Protein AF-A4A3A5-F1 (afdb_monomer_lite)

pLDDT: mean 78.89, std 19.0, range [35.81, 97.75]

Sequence (189 aa):
MDYFEDLARLSDDDLDIPEWARANDRGKMAFVYTEKAKQERLAYILKSTKRHHFKAKKTWHIFSATIAMGVGLEKSYLSRDASFAPEFRSYLSKVNAELEVAKNNRLLKVAENRGRGRIAEKKEVLVSRVRTTEQRLKEQESVNAAEVVRLAAEKFSPLVRDLLMIEDRRVDTSNKVVPLRRVIESNDE

Secondary structure (DSSP, 8-state):
--HHHHTT---TTSS---HHHHT-HHHHHHHHHHHHHHHHHHHHHHH---GGGGSSGGGTSPPHHHHHHHTT--TTTTTTTSTTHHHHHHHHHHHHHHHHHHHHHHHHHHHHHT--GGGGS-HHHHHHHHHHHHHHHHHHHHHHHHHHHHHHHTTS-HHHHHHTT------------------------

Structure (mmCIF, N/CA/C/O backbone):
data_AF-A4A3A5-F1
#
_entry.id   AF-A4A3A5-F1
#
loop_
_atom_site.group_PDB
_atom_site.id
_atom_site.type_symbol
_atom_site.label_atom_id
_atom_site.label_alt_id
_atom_site.label_comp_id
_atom_site.label_asym_id
_atom_site.label_entity_id
_atom_site.label_seq_id
_atom_site.pdbx_PDB_ins_code
_atom_site.Cartn_x
_atom_site.Cartn_y
_atom_site.Cartn_z
_atom_site.occupancy
_atom_site.B_iso_or_equiv
_atom_site.auth_seq_id
_atom_site.auth_comp_id
_atom_site.auth_asym_id
_atom_site.auth_atom_id
_atom_site.pdbx_PDB_model_num
ATOM 1 N N . MET A 1 1 ? -20.392 3.482 -9.117 1.00 45.84 1 MET A N 1
ATOM 2 C CA . MET A 1 1 ? -19.090 3.772 -8.463 1.00 45.84 1 MET A CA 1
ATOM 3 C C . MET A 1 1 ? -18.089 3.049 -9.340 1.00 45.84 1 MET A C 1
ATOM 5 O O . MET A 1 1 ? -17.597 1.994 -8.965 1.00 45.84 1 MET A O 1
ATOM 9 N N . ASP A 1 2 ? -17.874 3.584 -10.542 1.00 44.22 2 ASP A N 1
ATOM 10 C CA . ASP A 1 2 ? -17.379 2.806 -11.692 1.00 44.22 2 ASP A CA 1
ATOM 11 C C . ASP A 1 2 ? -15.921 3.142 -12.004 1.00 44.22 2 ASP A C 1
ATOM 13 O O . ASP A 1 2 ? -15.455 3.075 -13.131 1.00 44.22 2 ASP A O 1
ATOM 17 N N . TYR A 1 3 ? -15.158 3.449 -10.953 1.00 48.28 3 TYR A N 1
ATOM 18 C CA . TYR A 1 3 ? -13.732 3.753 -11.058 1.00 48.28 3 TYR A CA 1
ATOM 19 C C . TYR A 1 3 ? -12.918 2.556 -11.584 1.00 48.28 3 TYR A C 1
ATOM 21 O O . TYR A 1 3 ? -11.809 2.724 -12.070 1.00 48.28 3 TYR A O 1
ATOM 29 N N . PHE A 1 4 ? -13.459 1.335 -11.490 1.00 45.19 4 PHE A N 1
ATOM 30 C CA . PHE A 1 4 ? -12.821 0.122 -12.003 1.00 45.19 4 PHE A CA 1
ATOM 31 C C . PHE A 1 4 ? -13.086 -0.135 -13.493 1.00 45.19 4 PHE A C 1
ATOM 33 O O . PHE A 1 4 ? -12.252 -0.774 -14.130 1.00 45.19 4 PHE A O 1
ATOM 40 N N . GLU A 1 5 ? -14.191 0.367 -14.055 1.00 47.62 5 GLU A N 1
ATOM 41 C CA . GLU A 1 5 ? -14.485 0.234 -15.491 1.00 47.62 5 GLU A CA 1
ATOM 42 C C . GLU A 1 5 ? -13.726 1.273 -16.326 1.00 47.62 5 GLU A C 1
ATOM 44 O O . GLU A 1 5 ? -13.312 0.970 -17.445 1.00 47.62 5 GLU A O 1
ATOM 49 N N . ASP A 1 6 ? -13.417 2.437 -15.748 1.00 47.66 6 ASP A N 1
ATOM 50 C CA . ASP A 1 6 ? -12.547 3.441 -16.375 1.00 47.66 6 ASP A CA 1
ATOM 51 C C . ASP A 1 6 ? -11.065 3.008 -16.419 1.00 47.66 6 ASP A C 1
ATOM 53 O O . ASP A 1 6 ? -10.326 3.390 -17.324 1.00 47.66 6 ASP A O 1
ATOM 57 N N . LEU A 1 7 ? -10.618 2.139 -15.502 1.00 49.34 7 LEU A N 1
ATOM 58 C CA . LEU A 1 7 ? -9.223 1.664 -15.436 1.00 49.34 7 LEU A CA 1
ATOM 59 C C . LEU A 1 7 ? -8.853 0.659 -16.538 1.00 49.34 7 LEU A C 1
ATOM 61 O O . LEU A 1 7 ? -7.682 0.537 -16.884 1.00 49.34 7 LEU A O 1
ATOM 65 N N . ALA A 1 8 ? -9.830 -0.054 -17.104 1.00 50.12 8 ALA A N 1
ATOM 66 C CA . ALA A 1 8 ? -9.614 -0.916 -18.270 1.00 50.12 8 ALA A CA 1
ATOM 67 C C . ALA A 1 8 ? -9.654 -0.136 -19.599 1.00 50.12 8 ALA A C 1
ATOM 69 O O . ALA A 1 8 ? -9.365 -0.710 -20.648 1.00 50.12 8 ALA A O 1
ATOM 70 N N . ARG A 1 9 ? -10.033 1.150 -19.551 1.00 47.50 9 ARG A N 1
ATOM 71 C CA . ARG A 1 9 ? -10.224 2.032 -20.710 1.00 47.50 9 ARG A CA 1
ATOM 72 C C . ARG A 1 9 ? -9.169 3.123 -20.860 1.00 47.50 9 ARG A C 1
ATOM 74 O O . ARG A 1 9 ? -9.240 3.834 -21.854 1.00 47.50 9 ARG A O 1
ATOM 81 N N . LEU A 1 10 ? -8.216 3.253 -19.931 1.00 50.56 10 LEU A N 1
ATOM 82 C CA . LEU A 1 10 ? -7.030 4.085 -20.145 1.00 50.56 10 LEU A CA 1
ATOM 83 C C . LEU A 1 10 ? -6.287 3.529 -21.358 1.00 50.56 10 LEU A C 1
ATOM 85 O O . LEU A 1 10 ? -5.576 2.527 -21.272 1.00 50.56 10 LEU A O 1
ATOM 89 N N . SER A 1 11 ? -6.551 4.149 -22.500 1.00 56.44 11 SER A N 1
ATOM 90 C CA . SER A 1 11 ? -5.831 3.893 -23.728 1.00 56.44 11 SER A CA 1
ATOM 91 C C . SER A 1 11 ? -4.378 4.313 -23.509 1.00 56.44 11 SER A C 1
ATOM 93 O O . SER A 1 11 ? -4.102 5.246 -22.751 1.00 56.44 11 SER A O 1
ATOM 95 N N . ASP A 1 12 ? -3.431 3.629 -24.151 1.00 56.62 12 ASP A N 1
ATOM 96 C CA . ASP A 1 12 ? -2.005 3.977 -24.063 1.00 56.62 12 ASP A CA 1
ATOM 97 C C . ASP A 1 12 ? -1.718 5.438 -24.496 1.00 56.62 12 ASP A C 1
ATOM 99 O O . ASP A 1 12 ? -0.629 5.952 -24.230 1.00 56.62 12 ASP A O 1
ATOM 103 N N . ASP A 1 13 ? -2.693 6.104 -25.128 1.00 59.22 13 ASP A N 1
ATOM 104 C CA . ASP A 1 13 ? -2.628 7.470 -25.649 1.00 59.22 13 ASP A CA 1
ATOM 105 C C . ASP A 1 13 ? -2.925 8.568 -24.604 1.00 59.22 13 ASP A C 1
ATOM 107 O O . ASP A 1 13 ? -2.575 9.725 -24.836 1.00 59.22 13 ASP A O 1
ATOM 111 N N . ASP A 1 14 ? -3.488 8.236 -23.433 1.00 64.94 14 ASP A N 1
ATOM 112 C CA . ASP A 1 14 ? -3.837 9.222 -22.387 1.00 64.94 14 ASP A CA 1
ATOM 113 C C . ASP A 1 14 ? -2.740 9.417 -21.322 1.00 64.94 14 ASP A C 1
ATOM 115 O O . ASP A 1 14 ? -2.858 10.250 -20.417 1.00 64.94 14 ASP A O 1
ATOM 119 N N . LEU A 1 15 ? -1.665 8.629 -21.384 1.00 74.56 15 LEU A N 1
ATOM 120 C CA . LEU A 1 15 ? -0.568 8.713 -20.425 1.00 74.56 15 LEU A CA 1
ATOM 121 C C . LEU A 1 15 ? 0.407 9.825 -20.829 1.00 74.56 15 LEU A C 1
ATOM 123 O O . LEU A 1 15 ? 0.921 9.843 -21.946 1.00 74.56 15 LEU A O 1
ATOM 127 N N . ASP A 1 16 ? 0.738 10.723 -19.897 1.00 86.00 16 ASP A N 1
ATOM 128 C CA . ASP A 1 16 ? 1.804 11.708 -20.109 1.00 86.00 16 ASP A CA 1
ATOM 129 C C . ASP A 1 16 ? 3.175 11.020 -20.029 1.00 86.00 16 ASP A C 1
ATOM 131 O O . ASP A 1 16 ? 3.820 10.933 -18.980 1.00 86.00 16 ASP A O 1
ATOM 135 N N . ILE A 1 17 ? 3.581 10.430 -21.156 1.00 88.06 17 ILE A N 1
ATOM 136 C CA . ILE A 1 17 ? 4.824 9.670 -21.257 1.00 88.06 17 ILE A CA 1
ATOM 137 C C . ILE A 1 17 ? 5.997 10.656 -21.193 1.00 88.06 17 ILE A C 1
ATOM 139 O O . ILE A 1 17 ? 6.078 11.542 -22.049 1.00 88.06 17 ILE A O 1
ATOM 143 N N . PRO A 1 18 ? 6.945 10.494 -20.256 1.00 91.75 18 PRO A N 1
ATOM 144 C CA . PRO A 1 18 ? 8.085 11.390 -20.131 1.00 91.75 18 PRO A CA 1
ATOM 145 C C . PRO A 1 18 ? 9.060 11.235 -21.305 1.00 91.75 18 PRO A C 1
ATOM 147 O O . PRO A 1 18 ? 9.157 10.174 -21.923 1.00 91.75 18 PRO A O 1
ATOM 150 N N . GLU A 1 19 ? 9.832 12.284 -21.587 1.00 91.50 19 GLU A N 1
ATOM 151 C CA . GLU A 1 19 ? 10.744 12.351 -22.741 1.00 91.50 19 GLU A CA 1
ATOM 152 C C . GLU A 1 19 ? 11.730 11.170 -22.801 1.00 91.50 19 GLU A C 1
ATOM 154 O O . GLU A 1 19 ? 11.894 10.548 -23.852 1.00 91.50 19 GLU A O 1
ATOM 159 N N . TRP A 1 20 ? 12.289 10.768 -21.653 1.00 90.62 20 TRP A N 1
ATOM 160 C CA . TRP A 1 20 ? 13.199 9.618 -21.555 1.00 90.62 20 TRP A CA 1
ATOM 161 C C . TRP A 1 20 ? 12.548 8.287 -21.966 1.00 90.62 20 TRP A C 1
ATOM 163 O O . TRP A 1 20 ? 13.239 7.383 -22.433 1.00 90.62 20 TRP A O 1
ATOM 173 N N . ALA A 1 21 ? 11.229 8.153 -21.803 1.00 90.94 21 ALA A N 1
ATOM 174 C CA . ALA A 1 21 ? 10.480 6.964 -22.195 1.00 90.94 21 ALA A CA 1
ATOM 175 C C . ALA A 1 21 ? 10.024 7.037 -23.659 1.00 90.94 21 ALA A C 1
ATOM 177 O O . ALA A 1 21 ? 9.957 6.002 -24.315 1.00 90.94 21 ALA A O 1
ATOM 178 N N . ARG A 1 22 ? 9.760 8.238 -24.198 1.00 89.12 22 ARG A N 1
ATOM 179 C CA . ARG A 1 22 ? 9.413 8.424 -25.622 1.00 89.12 22 ARG A CA 1
ATOM 180 C C . ARG A 1 22 ? 10.578 8.105 -26.554 1.00 89.12 22 ARG A C 1
ATOM 182 O O . ARG A 1 22 ? 10.353 7.619 -27.654 1.00 89.12 22 ARG A O 1
ATOM 189 N N . ALA A 1 23 ? 11.809 8.351 -26.110 1.00 86.75 23 ALA A N 1
ATOM 190 C CA . ALA A 1 23 ? 13.010 8.131 -26.912 1.00 86.75 23 ALA A CA 1
ATOM 191 C C . ALA A 1 23 ? 13.336 6.645 -27.177 1.00 86.75 23 ALA A C 1
ATOM 193 O O . ALA A 1 23 ? 14.198 6.350 -28.003 1.00 86.75 23 ALA A O 1
ATOM 194 N N . ASN A 1 24 ? 12.706 5.698 -26.469 1.00 88.00 24 ASN A N 1
ATOM 195 C CA . ASN A 1 24 ? 13.023 4.275 -26.581 1.00 88.00 24 ASN A CA 1
ATOM 196 C C . ASN A 1 24 ? 11.776 3.406 -26.383 1.00 88.00 24 ASN A C 1
ATOM 198 O O . ASN A 1 24 ? 11.152 3.469 -25.326 1.00 88.00 24 ASN A O 1
ATOM 202 N N . ASP A 1 25 ? 11.477 2.510 -27.327 1.00 90.62 25 ASP A N 1
ATOM 203 C CA . ASP A 1 25 ? 10.332 1.590 -27.244 1.00 90.62 25 ASP A CA 1
ATOM 204 C C . ASP A 1 25 ? 10.326 0.760 -25.952 1.00 90.62 25 ASP A C 1
ATOM 206 O O . ASP A 1 25 ? 9.285 0.560 -25.323 1.00 90.62 25 ASP A O 1
ATOM 210 N N . ARG A 1 26 ? 11.504 0.316 -25.494 1.00 91.31 26 ARG A N 1
ATOM 211 C CA . ARG A 1 26 ? 11.645 -0.420 -24.226 1.00 91.31 26 ARG A CA 1
ATOM 212 C C . ARG A 1 26 ? 11.391 0.476 -23.018 1.00 91.31 26 ARG A C 1
ATOM 214 O O . ARG A 1 26 ? 10.841 0.005 -22.025 1.00 91.31 26 ARG A O 1
ATOM 221 N N . GLY A 1 27 ? 11.779 1.747 -23.104 1.00 90.81 27 GLY A N 1
ATOM 222 C CA . GLY A 1 27 ? 11.493 2.760 -22.088 1.00 90.81 27 GLY A CA 1
ATOM 223 C C . GLY A 1 27 ? 9.996 3.037 -21.986 1.00 90.81 27 GLY A C 1
ATOM 224 O O . GLY A 1 27 ? 9.445 2.990 -20.887 1.00 90.81 27 GLY A O 1
ATOM 225 N N . LYS A 1 28 ? 9.327 3.211 -23.133 1.00 92.19 28 LYS A N 1
ATOM 226 C CA . LYS A 1 28 ? 7.870 3.356 -23.232 1.00 92.19 28 LYS A CA 1
ATOM 227 C C . LYS A 1 28 ? 7.146 2.158 -22.618 1.00 92.19 28 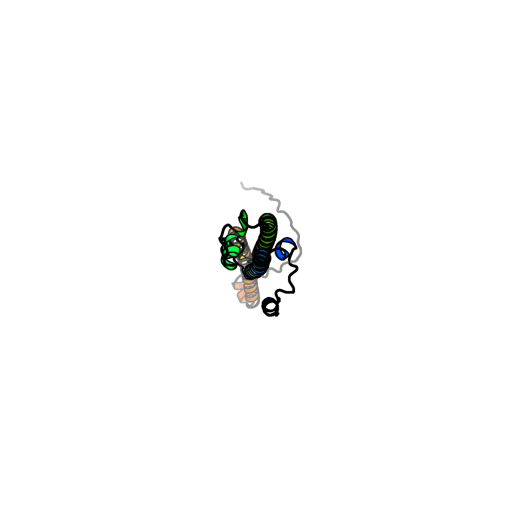LYS A C 1
ATOM 229 O O . LYS A 1 28 ? 6.314 2.342 -21.733 1.00 92.19 28 LYS A O 1
ATOM 234 N N . MET A 1 29 ? 7.511 0.935 -23.009 1.00 92.56 29 MET A N 1
ATOM 235 C CA . MET A 1 29 ? 6.912 -0.284 -22.450 1.00 92.56 29 MET A CA 1
ATOM 236 C C . MET A 1 29 ? 7.129 -0.398 -20.936 1.00 92.56 29 MET A C 1
ATOM 238 O O . MET A 1 29 ? 6.196 -0.713 -20.199 1.00 92.56 29 MET A O 1
ATOM 242 N N . ALA A 1 30 ? 8.341 -0.110 -20.449 1.00 93.69 30 ALA A N 1
ATOM 243 C CA . ALA A 1 30 ? 8.634 -0.134 -19.018 1.00 93.69 30 ALA A CA 1
ATOM 244 C C . ALA A 1 30 ? 7.821 0.916 -18.244 1.00 93.69 30 ALA A C 1
ATOM 246 O O . ALA A 1 30 ? 7.338 0.621 -17.149 1.00 93.69 30 ALA A O 1
ATOM 247 N N . PHE A 1 31 ? 7.643 2.114 -18.804 1.00 94.25 31 PHE A N 1
ATOM 248 C CA . PHE A 1 31 ? 6.826 3.175 -18.217 1.00 94.25 31 PHE A CA 1
ATOM 249 C C . PHE A 1 31 ? 5.353 2.761 -18.111 1.00 94.25 31 PHE A C 1
ATOM 251 O O . PHE A 1 31 ? 4.810 2.746 -17.007 1.00 94.25 31 PHE A O 1
ATOM 258 N N . VAL A 1 32 ? 4.746 2.320 -19.219 1.00 92.31 32 VAL A N 1
ATOM 259 C CA . VAL A 1 32 ? 3.345 1.859 -19.256 1.00 92.31 32 VAL A CA 1
ATOM 260 C C . VAL A 1 32 ? 3.121 0.716 -18.264 1.00 92.31 32 VAL A C 1
ATOM 262 O O . VAL A 1 32 ? 2.181 0.736 -17.467 1.00 92.31 32 VAL A O 1
ATOM 265 N N . TYR A 1 33 ? 4.036 -0.257 -18.229 1.00 94.31 33 TYR A N 1
ATOM 266 C CA . TYR A 1 33 ? 3.958 -1.362 -17.275 1.00 94.31 33 TYR A CA 1
ATOM 267 C C . TYR A 1 33 ? 4.077 -0.884 -15.818 1.00 94.31 33 TYR A C 1
ATOM 269 O O . TYR A 1 33 ? 3.417 -1.422 -14.926 1.00 94.31 33 TYR A O 1
ATOM 277 N N . THR A 1 34 ? 4.904 0.133 -15.557 1.00 95.12 34 THR A N 1
ATOM 278 C CA . THR A 1 34 ? 5.055 0.717 -14.216 1.00 95.12 34 THR A CA 1
ATOM 279 C C . THR A 1 34 ? 3.785 1.428 -13.770 1.00 95.12 34 THR A C 1
ATOM 281 O O . THR A 1 34 ? 3.371 1.226 -12.630 1.00 95.12 34 THR A O 1
ATOM 284 N N . GLU A 1 35 ? 3.139 2.201 -14.645 1.00 94.31 35 GLU A N 1
ATOM 285 C CA . GLU A 1 35 ? 1.867 2.872 -14.341 1.00 94.31 35 GLU A CA 1
ATOM 286 C C . GLU A 1 35 ? 0.747 1.860 -14.073 1.00 94.31 35 GLU A C 1
ATOM 288 O O . GLU A 1 35 ? 0.053 1.944 -13.056 1.00 94.31 35 GLU A O 1
ATOM 293 N N . LYS A 1 36 ? 0.645 0.806 -14.890 1.00 92.62 36 LYS A N 1
ATOM 294 C CA . LYS A 1 36 ? -0.293 -0.293 -14.628 1.00 92.62 36 LYS A CA 1
ATOM 295 C C . LYS A 1 36 ? -0.029 -0.955 -13.272 1.00 92.62 36 LYS A C 1
ATOM 297 O O . LYS A 1 36 ? -0.940 -1.125 -12.460 1.00 92.62 36 LYS A O 1
ATOM 302 N N . ALA A 1 37 ? 1.232 -1.273 -12.978 1.00 94.12 37 ALA A N 1
ATOM 303 C CA . ALA A 1 37 ? 1.614 -1.843 -11.690 1.00 94.12 37 ALA A CA 1
ATOM 304 C C . ALA A 1 37 ? 1.315 -0.882 -10.524 1.00 94.12 37 ALA A C 1
ATOM 306 O O . ALA A 1 37 ? 0.851 -1.324 -9.472 1.00 94.12 37 ALA A O 1
ATOM 307 N N . LYS A 1 38 ? 1.530 0.428 -10.694 1.00 95.25 38 LYS A N 1
ATOM 308 C CA . LYS A 1 38 ? 1.194 1.464 -9.705 1.00 95.25 38 LYS A CA 1
ATOM 309 C C . LYS A 1 38 ? -0.288 1.431 -9.365 1.00 95.25 38 LYS A C 1
ATOM 311 O O . LYS A 1 38 ? -0.629 1.356 -8.183 1.00 95.25 38 LYS A O 1
ATOM 316 N N . GLN A 1 39 ? -1.153 1.408 -10.372 1.00 92.38 39 GLN A N 1
ATOM 317 C CA . GLN A 1 39 ? -2.601 1.345 -10.182 1.00 92.38 39 GLN A CA 1
ATOM 318 C C . GLN A 1 39 ? -3.032 0.067 -9.453 1.00 92.38 39 GLN A C 1
ATOM 320 O O . GLN A 1 39 ? -3.768 0.138 -8.467 1.00 92.38 39 GLN A O 1
ATOM 325 N N . GLU A 1 40 ? -2.512 -1.099 -9.852 1.00 93.94 40 GLU A N 1
ATOM 326 C CA . GLU A 1 40 ? -2.792 -2.366 -9.164 1.00 93.94 40 GLU A CA 1
ATOM 327 C C . GLU A 1 40 ? -2.388 -2.326 -7.683 1.00 93.94 40 GLU A C 1
ATOM 329 O O . GLU A 1 40 ? -3.124 -2.789 -6.804 1.00 93.94 40 GLU A O 1
ATOM 334 N N . ARG A 1 41 ? -1.199 -1.785 -7.381 1.00 95.50 41 ARG A N 1
ATOM 335 C CA . ARG A 1 41 ? -0.695 -1.691 -6.003 1.00 95.50 41 ARG A CA 1
ATOM 336 C C . ARG A 1 41 ? -1.491 -0.677 -5.185 1.00 95.50 41 ARG A C 1
ATOM 338 O O . ARG A 1 41 ? -1.806 -0.971 -4.031 1.00 95.50 41 ARG A O 1
ATOM 345 N N . LEU A 1 42 ? -1.897 0.450 -5.771 1.00 95.00 42 LEU A N 1
ATOM 346 C CA . LEU A 1 42 ? -2.813 1.401 -5.135 1.00 95.00 42 LEU A CA 1
ATOM 347 C C . LEU A 1 42 ? -4.166 0.756 -4.823 1.00 95.00 42 LEU A C 1
ATOM 349 O O . LEU A 1 42 ? -4.632 0.846 -3.686 1.00 95.00 42 LEU A O 1
ATOM 353 N N . ALA A 1 43 ? -4.762 0.035 -5.775 1.00 93.12 43 ALA A N 1
ATOM 354 C CA . ALA A 1 43 ? -6.018 -0.680 -5.563 1.00 93.12 43 ALA A CA 1
ATOM 355 C C . ALA A 1 43 ? -5.896 -1.715 -4.431 1.00 93.12 43 ALA A C 1
ATOM 357 O O . ALA A 1 43 ? -6.757 -1.792 -3.547 1.00 93.12 43 ALA A O 1
ATOM 358 N N . TYR A 1 44 ? -4.789 -2.464 -4.394 1.00 94.69 44 TYR A N 1
ATOM 359 C CA . TYR A 1 44 ? -4.500 -3.391 -3.301 1.00 94.69 44 TYR A CA 1
ATOM 360 C C . TYR A 1 44 ? -4.374 -2.680 -1.945 1.00 94.69 44 TYR A C 1
ATOM 362 O O . TYR A 1 44 ? -4.922 -3.165 -0.947 1.00 94.69 44 TYR A O 1
ATOM 370 N N . ILE A 1 45 ? -3.683 -1.535 -1.895 1.00 94.38 45 ILE A N 1
ATOM 371 C CA . ILE A 1 45 ? -3.545 -0.721 -0.680 1.00 94.38 45 ILE A CA 1
ATOM 372 C C . ILE A 1 45 ? -4.918 -0.253 -0.197 1.00 94.38 45 ILE A C 1
ATOM 374 O O . ILE A 1 45 ? -5.251 -0.461 0.969 1.00 94.38 45 ILE A O 1
ATOM 378 N N . LEU A 1 46 ? -5.740 0.308 -1.085 1.00 92.06 46 LEU A N 1
ATOM 379 C CA . LEU A 1 46 ? -7.081 0.791 -0.752 1.00 92.06 46 LEU A CA 1
ATOM 380 C C . LEU A 1 46 ? -7.979 -0.336 -0.225 1.00 92.06 46 LEU A C 1
ATOM 382 O O . LEU A 1 46 ? -8.651 -0.170 0.797 1.00 92.06 46 LEU A O 1
ATOM 386 N N . LYS A 1 47 ? -7.946 -1.512 -0.859 1.00 91.25 47 LYS A N 1
ATOM 387 C CA . LYS A 1 47 ? -8.745 -2.677 -0.447 1.00 91.25 47 LYS A CA 1
ATOM 388 C C . LYS A 1 47 ? -8.261 -3.294 0.868 1.00 91.25 47 LYS A C 1
ATOM 390 O O . LYS A 1 47 ? -9.057 -3.817 1.647 1.00 91.25 47 LYS A O 1
ATOM 395 N N . SER A 1 48 ? -6.962 -3.236 1.145 1.00 91.81 48 SER A N 1
ATOM 396 C CA . SER A 1 48 ? -6.374 -3.878 2.318 1.00 91.81 48 SER A CA 1
ATOM 397 C C . SER A 1 48 ? -6.671 -3.123 3.616 1.00 91.81 48 SER A C 1
ATOM 399 O O . SER A 1 48 ? -6.510 -1.908 3.722 1.00 91.81 48 SER A O 1
ATOM 401 N N . THR A 1 49 ? -7.087 -3.872 4.639 1.00 86.81 49 THR A N 1
ATOM 402 C CA . THR A 1 49 ? -7.485 -3.342 5.958 1.00 86.81 49 THR A CA 1
ATOM 403 C C . THR A 1 49 ? -6.639 -3.875 7.110 1.00 86.81 49 THR A C 1
ATOM 405 O O . THR A 1 49 ? -6.807 -3.452 8.250 1.00 86.81 49 THR A O 1
ATOM 408 N N . LYS A 1 50 ? -5.735 -4.832 6.870 1.00 87.94 50 LYS A N 1
ATOM 409 C CA . LYS A 1 50 ? -4.962 -5.493 7.931 1.00 87.94 50 LYS A CA 1
ATOM 410 C C . LYS A 1 50 ? -3.478 -5.183 7.788 1.00 87.94 50 LYS A C 1
ATOM 412 O O . LYS A 1 50 ? -2.914 -5.332 6.712 1.00 87.94 50 LYS A O 1
ATOM 417 N N . ARG A 1 51 ? -2.808 -4.862 8.902 1.00 89.12 51 ARG A N 1
ATOM 418 C CA . ARG A 1 51 ? -1.362 -4.566 8.923 1.00 89.12 51 ARG A CA 1
ATOM 419 C C . ARG A 1 51 ? -0.508 -5.677 8.302 1.00 89.12 51 ARG A C 1
ATOM 421 O O . ARG A 1 51 ? 0.446 -5.385 7.593 1.00 89.12 51 ARG A O 1
ATOM 428 N N . HIS A 1 52 ? -0.856 -6.946 8.522 1.00 91.25 52 HIS A N 1
ATOM 429 C CA . HIS A 1 52 ? -0.071 -8.063 7.990 1.00 91.25 52 HIS A CA 1
ATOM 430 C C . HIS A 1 52 ? -0.159 -8.209 6.461 1.00 91.25 52 HIS A C 1
ATOM 432 O O . HIS A 1 52 ? 0.767 -8.762 5.877 1.00 91.25 52 HIS A O 1
ATOM 438 N N . HIS A 1 53 ? -1.186 -7.655 5.798 1.00 91.00 53 HIS A N 1
ATOM 439 C CA . HIS A 1 53 ? -1.260 -7.613 4.326 1.00 91.00 53 HIS A CA 1
ATOM 440 C C . HIS A 1 53 ? -0.120 -6.787 3.706 1.00 91.00 53 HIS A C 1
ATOM 442 O O . HIS A 1 53 ? 0.241 -6.990 2.545 1.00 91.00 53 HIS A O 1
ATOM 448 N N . PHE A 1 54 ? 0.461 -5.878 4.494 1.00 93.25 54 PHE A N 1
ATOM 449 C CA . PHE A 1 54 ? 1.558 -4.999 4.100 1.00 93.25 54 PHE A CA 1
ATOM 450 C C . PHE A 1 54 ? 2.926 -5.468 4.610 1.00 93.25 54 PHE A C 1
ATOM 452 O O . PHE A 1 54 ? 3.927 -4.785 4.399 1.00 93.25 54 PHE A O 1
ATOM 459 N N . LYS A 1 55 ? 2.994 -6.628 5.285 1.00 93.19 55 LYS A N 1
ATOM 460 C CA . LYS A 1 55 ? 4.247 -7.151 5.855 1.00 93.19 55 LYS A CA 1
ATOM 461 C C . LYS A 1 55 ? 5.285 -7.438 4.768 1.00 93.19 55 LYS A C 1
ATOM 463 O O . LYS A 1 55 ? 6.462 -7.152 4.950 1.00 93.19 55 LYS A O 1
ATOM 468 N N . ALA A 1 56 ? 4.854 -8.007 3.645 1.00 94.31 56 ALA A N 1
ATOM 469 C CA . ALA A 1 56 ? 5.735 -8.327 2.532 1.00 94.31 56 ALA A CA 1
ATOM 470 C C . ALA A 1 56 ? 5.776 -7.163 1.535 1.00 94.31 56 ALA A C 1
ATOM 472 O O . ALA A 1 56 ? 4.745 -6.801 0.985 1.00 94.31 56 ALA A O 1
ATOM 473 N N . LYS A 1 57 ? 6.965 -6.617 1.244 1.00 93.62 57 LYS A N 1
ATOM 474 C CA . LYS A 1 57 ? 7.111 -5.496 0.295 1.00 93.62 57 LYS A CA 1
ATOM 475 C C . LYS A 1 57 ? 6.531 -5.809 -1.087 1.00 93.62 57 LYS A C 1
ATOM 477 O O . LYS A 1 57 ? 5.889 -4.956 -1.674 1.00 93.62 57 LYS A O 1
ATOM 482 N N . LYS A 1 58 ? 6.654 -7.051 -1.570 1.00 92.75 58 LYS A N 1
ATOM 483 C CA . LYS A 1 58 ? 6.136 -7.488 -2.883 1.00 92.75 58 LYS A CA 1
ATOM 484 C C . LYS A 1 58 ? 4.648 -7.232 -3.136 1.00 92.75 58 LYS A C 1
ATOM 486 O O . LYS A 1 58 ? 4.244 -7.228 -4.292 1.00 92.75 58 LYS A O 1
ATOM 491 N N . THR A 1 59 ? 3.835 -7.057 -2.092 1.00 92.00 59 THR A N 1
ATOM 492 C CA . THR A 1 59 ? 2.392 -6.836 -2.256 1.00 92.00 59 THR A CA 1
ATOM 493 C C . THR A 1 59 ? 2.035 -5.381 -2.542 1.00 92.00 59 THR A C 1
ATOM 495 O O . THR A 1 59 ? 0.980 -5.130 -3.111 1.00 92.00 59 THR A O 1
ATOM 498 N N . TRP A 1 60 ? 2.891 -4.425 -2.177 1.00 94.06 60 TRP A N 1
ATOM 499 C CA . TRP A 1 60 ? 2.598 -2.991 -2.296 1.00 94.06 60 TRP A CA 1
ATOM 500 C C . TRP A 1 60 ? 3.728 -2.175 -2.940 1.00 94.06 60 TRP A C 1
ATOM 502 O O . TRP A 1 60 ? 3.469 -1.087 -3.430 1.00 94.06 60 TRP A O 1
ATOM 512 N N . HIS A 1 61 ? 4.955 -2.693 -2.967 1.00 96.56 61 HIS A N 1
ATOM 513 C CA . HIS A 1 61 ? 6.134 -2.076 -3.570 1.00 96.56 61 HIS A CA 1
ATOM 514 C C . HIS A 1 61 ? 6.395 -2.664 -4.959 1.00 96.56 61 HIS A C 1
ATOM 516 O O . HIS A 1 61 ? 6.230 -3.871 -5.174 1.00 96.56 61 HIS A O 1
ATOM 522 N N . ILE A 1 62 ? 6.870 -1.833 -5.884 1.00 96.88 62 ILE A N 1
ATOM 523 C CA . ILE A 1 62 ? 7.191 -2.229 -7.255 1.00 96.88 62 ILE A CA 1
ATOM 524 C C . ILE A 1 62 ? 8.704 -2.397 -7.395 1.00 96.88 62 ILE A C 1
ATOM 526 O O . ILE A 1 62 ? 9.484 -1.498 -7.085 1.00 96.88 62 ILE A O 1
ATOM 530 N N . PHE A 1 63 ? 9.134 -3.570 -7.856 1.00 96.44 63 PHE A N 1
ATOM 531 C CA . PHE A 1 63 ? 10.545 -3.880 -8.082 1.00 96.44 63 PHE A CA 1
ATOM 532 C C . PHE A 1 63 ? 10.897 -3.745 -9.562 1.00 96.44 63 PHE A C 1
ATOM 534 O O . PHE A 1 63 ? 10.159 -4.235 -10.417 1.00 96.44 63 PHE A O 1
ATOM 541 N N . SER A 1 64 ? 12.065 -3.167 -9.860 1.00 95.44 64 SER A N 1
ATOM 542 C CA . SER A 1 64 ? 12.563 -3.024 -11.236 1.00 95.44 64 SER A CA 1
ATOM 543 C C . SER A 1 64 ? 12.661 -4.369 -11.958 1.00 95.44 64 SER A C 1
ATOM 545 O O . SER A 1 64 ? 12.255 -4.476 -13.108 1.00 95.44 64 SER A O 1
ATOM 547 N N . ALA A 1 65 ? 13.095 -5.421 -11.257 1.00 95.25 65 ALA A N 1
ATOM 548 C CA . ALA A 1 65 ? 13.162 -6.775 -11.801 1.00 95.25 65 ALA A CA 1
ATOM 549 C C . ALA A 1 65 ? 11.786 -7.323 -12.221 1.00 95.25 65 ALA A C 1
ATOM 551 O O . ALA A 1 65 ? 11.693 -8.058 -13.198 1.00 95.25 65 ALA A O 1
ATOM 552 N N . THR A 1 66 ? 10.713 -6.978 -11.499 1.00 94.62 66 THR A N 1
ATOM 553 C CA . THR A 1 66 ? 9.347 -7.391 -11.858 1.00 94.62 66 THR A CA 1
ATOM 554 C C . THR A 1 66 ? 8.870 -6.678 -13.114 1.00 94.62 66 THR A C 1
ATOM 556 O O . THR A 1 66 ? 8.243 -7.312 -13.954 1.00 94.62 66 THR A O 1
ATOM 559 N N . ILE A 1 67 ? 9.200 -5.392 -13.257 1.00 95.19 67 ILE A N 1
ATOM 560 C CA . ILE A 1 67 ? 8.883 -4.623 -14.464 1.00 95.19 67 ILE A CA 1
ATOM 561 C C . ILE A 1 67 ? 9.649 -5.203 -15.652 1.00 95.19 67 ILE A C 1
ATOM 563 O O . ILE A 1 67 ? 9.031 -5.529 -16.655 1.00 95.19 67 ILE A O 1
ATOM 567 N N . ALA A 1 68 ? 10.959 -5.429 -15.503 1.00 94.56 68 ALA A N 1
ATOM 568 C CA . ALA A 1 68 ? 11.806 -5.991 -16.553 1.00 94.56 68 ALA A CA 1
ATOM 569 C C . ALA A 1 68 ? 11.279 -7.340 -17.058 1.00 94.56 68 ALA A C 1
ATOM 571 O O . ALA A 1 68 ? 11.083 -7.504 -18.256 1.00 94.56 68 ALA A O 1
ATOM 572 N N . MET A 1 69 ? 10.954 -8.267 -16.150 1.00 94.00 69 MET A N 1
ATOM 573 C CA . MET A 1 69 ? 10.354 -9.550 -16.535 1.00 94.00 69 MET A CA 1
ATOM 574 C C . MET A 1 69 ? 8.989 -9.378 -17.214 1.00 94.00 69 MET A C 1
ATOM 576 O O . MET A 1 69 ? 8.695 -10.098 -18.161 1.00 94.00 69 MET A O 1
ATOM 580 N N . GLY A 1 70 ? 8.170 -8.428 -16.753 1.00 90.94 70 GLY A N 1
ATOM 581 C CA . GLY A 1 70 ? 6.854 -8.139 -17.330 1.00 90.94 70 GLY A CA 1
ATOM 582 C C . GLY A 1 70 ? 6.906 -7.623 -18.768 1.00 90.94 70 GLY A C 1
ATOM 583 O O . GLY A 1 70 ? 5.992 -7.891 -19.539 1.00 90.94 70 GLY A O 1
ATOM 584 N N . VAL A 1 71 ? 7.997 -6.949 -19.142 1.00 92.44 71 VAL A N 1
ATOM 585 C CA . VAL A 1 71 ? 8.251 -6.476 -20.513 1.00 92.44 71 VAL A CA 1
ATOM 586 C C . VAL A 1 71 ? 9.184 -7.398 -21.315 1.00 92.44 71 VAL A C 1
ATOM 588 O O . VAL A 1 71 ? 9.630 -7.028 -22.397 1.00 92.44 71 VAL A O 1
ATOM 591 N N . GLY A 1 72 ? 9.505 -8.592 -20.801 1.00 91.94 72 GLY A N 1
ATOM 592 C CA . GLY A 1 72 ? 10.347 -9.576 -21.495 1.00 91.94 72 GLY A CA 1
ATOM 593 C C . GLY A 1 72 ? 11.846 -9.247 -21.532 1.00 91.94 72 GLY A C 1
ATOM 594 O O . GLY A 1 72 ? 12.559 -9.725 -22.410 1.00 91.94 72 GLY A O 1
ATOM 595 N N . LEU A 1 73 ? 12.339 -8.429 -20.599 1.00 92.88 73 LEU A N 1
ATOM 596 C CA . LEU A 1 73 ? 13.743 -8.025 -20.486 1.00 92.88 73 LEU A CA 1
ATOM 597 C C . LEU A 1 73 ? 14.460 -8.748 -19.336 1.00 92.88 73 LEU A C 1
ATOM 599 O O . LEU A 1 73 ? 13.847 -9.255 -18.392 1.00 92.88 73 LEU A O 1
ATOM 603 N N . GLU A 1 74 ? 15.793 -8.744 -19.384 1.00 94.69 74 GLU A N 1
ATOM 604 C CA . GLU A 1 74 ? 16.622 -9.233 -18.284 1.00 94.69 74 GLU A CA 1
ATOM 605 C C . GLU A 1 74 ? 16.409 -8.396 -17.010 1.00 94.69 74 GLU A C 1
ATOM 607 O O . GLU A 1 74 ? 16.293 -7.170 -17.054 1.00 94.69 74 GLU A O 1
ATOM 612 N N . LYS A 1 75 ? 16.404 -9.053 -15.842 1.00 93.31 75 LYS A N 1
ATOM 613 C CA . LYS A 1 75 ? 16.114 -8.437 -14.532 1.00 93.31 75 LYS A CA 1
ATOM 614 C C . LYS A 1 75 ? 16.960 -7.193 -14.223 1.00 93.31 75 LYS A C 1
ATOM 616 O O . LYS A 1 75 ? 16.466 -6.284 -13.556 1.00 93.31 75 LYS A O 1
ATOM 621 N N . SER A 1 76 ? 18.220 -7.159 -14.658 1.00 93.31 76 SER A N 1
ATOM 622 C CA . SER A 1 76 ? 19.154 -6.046 -14.434 1.00 93.31 76 SER A CA 1
ATOM 623 C C . SER A 1 76 ? 19.033 -4.920 -15.458 1.00 93.31 76 SER A C 1
ATOM 625 O O . SER A 1 76 ? 19.426 -3.797 -15.137 1.00 93.31 76 SER A O 1
ATOM 627 N N . TYR A 1 77 ? 18.450 -5.180 -16.631 1.00 93.00 77 TYR A N 1
ATOM 628 C CA . TYR A 1 77 ? 18.512 -4.288 -17.790 1.00 93.00 77 TYR A CA 1
ATOM 629 C C . TYR A 1 77 ? 18.002 -2.878 -17.473 1.00 93.00 77 TYR A C 1
ATOM 631 O O . TYR A 1 77 ? 18.716 -1.894 -17.645 1.00 93.00 77 TYR A O 1
ATOM 639 N N . LEU A 1 78 ? 16.800 -2.777 -16.894 1.00 90.56 78 LEU A N 1
ATOM 640 C CA . LEU A 1 78 ? 16.186 -1.492 -16.528 1.00 90.56 78 LEU A CA 1
ATOM 641 C C . LEU A 1 78 ? 16.919 -0.756 -15.392 1.00 90.56 78 LEU A C 1
ATOM 643 O O . LEU A 1 78 ? 16.662 0.418 -15.148 1.00 90.56 78 LEU A O 1
ATOM 647 N N . SER A 1 79 ? 17.792 -1.448 -14.653 1.00 89.38 79 SER A N 1
ATOM 648 C CA . SER A 1 79 ? 18.503 -0.878 -13.500 1.00 89.38 79 SER A CA 1
ATOM 649 C C . SER A 1 79 ? 19.946 -0.477 -13.815 1.00 89.38 79 SER A C 1
ATOM 651 O O . SER A 1 79 ? 20.493 0.366 -13.103 1.00 89.38 79 SER A O 1
ATOM 653 N N . ARG A 1 80 ? 20.572 -1.096 -14.823 1.00 91.00 80 ARG A N 1
ATOM 654 C CA . ARG A 1 80 ? 22.004 -0.947 -15.125 1.00 91.00 80 ARG A CA 1
ATOM 655 C C . ARG A 1 80 ? 22.280 -0.596 -16.581 1.00 91.00 80 ARG A C 1
ATOM 657 O O . ARG A 1 80 ? 22.986 0.373 -16.824 1.00 91.00 80 ARG A O 1
ATOM 664 N N . ASP A 1 81 ? 21.732 -1.378 -17.503 1.00 88.38 81 ASP A N 1
ATOM 665 C CA . ASP A 1 81 ? 22.252 -1.455 -18.874 1.00 88.38 81 ASP A CA 1
ATOM 666 C C . ASP A 1 81 ? 21.491 -0.557 -19.858 1.00 88.38 81 ASP A C 1
ATOM 668 O O . ASP A 1 81 ? 22.003 -0.210 -20.921 1.00 88.38 81 ASP A O 1
ATOM 672 N N . ALA A 1 82 ? 20.261 -0.163 -19.522 1.00 87.38 82 ALA A N 1
ATOM 673 C CA . ALA A 1 82 ? 19.473 0.737 -20.352 1.00 87.38 82 ALA A CA 1
ATOM 674 C C . ALA A 1 82 ? 20.026 2.173 -20.317 1.00 87.38 82 ALA A C 1
ATOM 676 O O . ALA A 1 82 ? 20.343 2.702 -19.252 1.00 87.38 82 ALA A O 1
ATOM 677 N N . SER A 1 83 ? 20.045 2.846 -21.470 1.00 91.12 83 SER A N 1
ATOM 678 C CA . SER A 1 83 ? 20.448 4.258 -21.574 1.00 91.12 83 SER A CA 1
ATOM 679 C C . SER A 1 83 ? 19.589 5.191 -20.713 1.00 91.12 83 SER A C 1
ATOM 681 O O . SER A 1 83 ? 20.098 6.168 -20.184 1.00 91.12 83 SER A O 1
ATOM 683 N N . PHE A 1 84 ? 18.315 4.844 -20.520 1.00 91.81 84 PHE A N 1
ATOM 684 C CA . PHE A 1 84 ? 17.341 5.561 -19.689 1.00 91.81 84 PHE A CA 1
ATOM 685 C C . PHE A 1 84 ? 17.258 5.036 -18.237 1.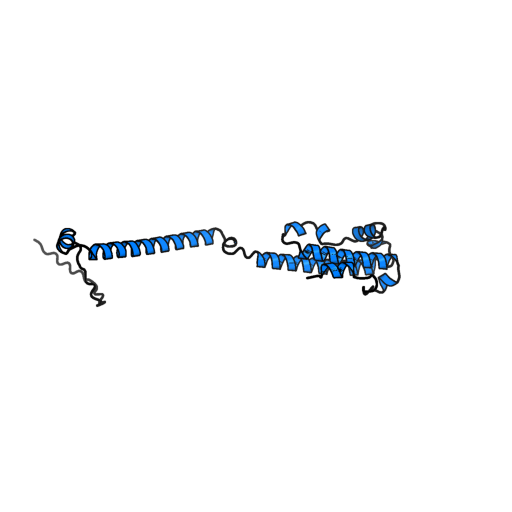00 91.81 84 PHE A C 1
ATOM 687 O O . PHE A 1 84 ? 16.339 5.376 -17.486 1.00 91.81 84 PHE A O 1
ATOM 694 N N . ALA A 1 85 ? 18.166 4.139 -17.824 1.00 93.50 85 ALA A N 1
ATOM 695 C CA . ALA A 1 85 ? 18.143 3.536 -16.489 1.00 93.50 85 ALA A CA 1
ATOM 696 C C . ALA A 1 85 ? 18.254 4.553 -15.331 1.00 93.50 85 ALA A C 1
ATOM 698 O O . ALA A 1 85 ? 17.634 4.320 -14.288 1.00 93.50 85 ALA A O 1
ATOM 699 N N . PRO A 1 86 ? 19.043 5.645 -15.411 1.00 94.69 86 PRO A N 1
ATOM 700 C CA . PRO A 1 86 ? 19.073 6.665 -14.358 1.00 94.69 86 PRO A CA 1
ATOM 701 C C . PRO A 1 86 ? 17.709 7.335 -14.133 1.00 94.69 86 PRO A C 1
ATOM 703 O O . PRO A 1 86 ? 17.225 7.396 -12.998 1.00 94.69 86 PRO A O 1
ATOM 706 N N . GLU A 1 87 ? 17.063 7.772 -15.210 1.00 94.75 87 GLU A N 1
ATOM 707 C CA . GLU A 1 87 ? 15.774 8.461 -15.205 1.00 94.75 87 GLU A CA 1
ATOM 708 C C . GLU A 1 87 ? 14.670 7.519 -14.730 1.00 94.75 87 GLU A C 1
ATOM 710 O O . GLU A 1 87 ? 13.894 7.865 -13.835 1.00 94.75 87 GLU A O 1
ATOM 715 N N . PHE A 1 88 ? 14.664 6.287 -15.244 1.00 94.75 88 PHE A N 1
ATOM 716 C CA . PHE A 1 88 ? 13.719 5.258 -14.829 1.00 94.75 88 PHE A CA 1
ATOM 717 C C . PHE A 1 88 ? 13.853 4.908 -13.345 1.00 94.75 88 PHE A C 1
ATOM 719 O O . PHE A 1 88 ? 12.846 4.789 -12.649 1.00 94.75 88 PHE A O 1
ATOM 726 N N . ARG A 1 89 ? 15.079 4.785 -12.816 1.00 95.38 89 ARG A N 1
ATOM 727 C CA . ARG A 1 89 ? 15.299 4.541 -11.378 1.00 95.38 89 ARG A CA 1
ATOM 728 C C . ARG A 1 89 ? 14.779 5.690 -10.522 1.00 95.38 89 ARG A C 1
ATOM 730 O O . ARG A 1 89 ? 14.151 5.438 -9.494 1.00 95.38 89 ARG A O 1
ATOM 737 N N . SER A 1 90 ? 15.022 6.930 -10.944 1.00 95.81 90 SER A N 1
ATOM 738 C CA . SER A 1 90 ? 14.505 8.119 -10.261 1.00 95.81 90 SER A CA 1
ATOM 739 C C . SER A 1 90 ? 12.975 8.122 -10.241 1.00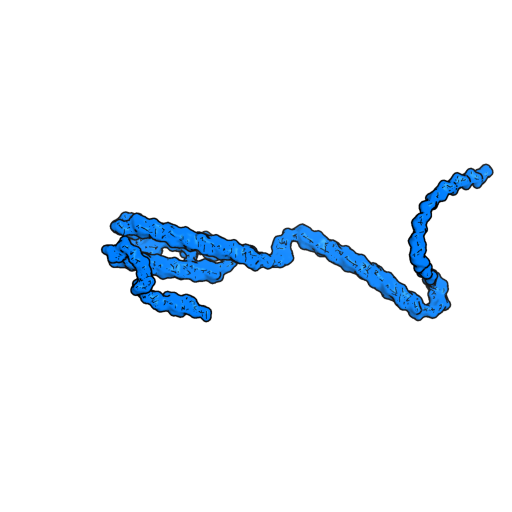 95.81 90 SER A C 1
ATOM 741 O O . SER A 1 90 ? 12.363 8.268 -9.181 1.00 95.81 90 SER A O 1
ATOM 743 N N . TYR A 1 91 ? 12.350 7.861 -11.388 1.00 95.62 91 TYR A N 1
ATOM 744 C CA . TYR A 1 91 ? 10.899 7.768 -11.512 1.00 95.62 91 TYR A CA 1
ATOM 745 C C . TYR A 1 91 ? 10.310 6.621 -10.671 1.00 95.62 91 TYR A C 1
ATOM 747 O O . TYR A 1 91 ? 9.410 6.852 -9.864 1.00 95.62 91 TYR A O 1
ATOM 755 N N . LEU A 1 92 ? 10.868 5.410 -10.753 1.00 96.12 92 LEU A N 1
ATOM 756 C CA . LEU A 1 92 ? 10.417 4.262 -9.960 1.00 96.12 92 LEU A CA 1
ATOM 757 C C . LEU A 1 92 ? 10.565 4.507 -8.450 1.00 96.12 92 LEU A C 1
ATOM 759 O O . LEU A 1 92 ? 9.735 4.055 -7.660 1.00 96.12 92 LEU A O 1
ATOM 763 N N . SER A 1 93 ? 11.607 5.232 -8.035 1.00 97.06 93 SER A N 1
ATOM 764 C CA . SER A 1 93 ? 11.786 5.652 -6.642 1.00 97.06 93 SER A CA 1
ATOM 765 C C . SER A 1 93 ? 10.662 6.589 -6.189 1.00 97.06 93 SER A C 1
ATOM 767 O O . SER A 1 93 ? 10.061 6.356 -5.140 1.00 97.06 93 SER A O 1
ATOM 769 N N . LYS A 1 94 ? 10.306 7.590 -7.010 1.00 96.81 94 LYS A N 1
ATOM 770 C CA . LYS A 1 94 ? 9.177 8.499 -6.740 1.00 96.81 94 LYS A CA 1
ATOM 771 C C . LYS A 1 94 ? 7.855 7.740 -6.627 1.00 96.81 94 LYS A C 1
ATOM 773 O O . LYS A 1 94 ? 7.152 7.893 -5.632 1.00 96.81 94 LYS A O 1
ATOM 778 N N . VAL A 1 95 ? 7.564 6.851 -7.578 1.00 96.56 95 VAL A N 1
ATOM 779 C CA . VAL A 1 95 ? 6.347 6.020 -7.555 1.00 96.56 95 VAL A CA 1
ATOM 780 C C . VAL A 1 95 ? 6.285 5.157 -6.291 1.00 96.56 95 VAL A C 1
ATOM 782 O O . VAL A 1 95 ? 5.250 5.085 -5.630 1.00 96.56 95 VAL A O 1
ATOM 785 N N . ASN A 1 96 ? 7.391 4.521 -5.902 1.00 97.75 96 ASN A N 1
ATOM 786 C CA . ASN A 1 96 ? 7.426 3.727 -4.674 1.00 97.75 96 ASN A CA 1
ATOM 787 C C . ASN A 1 96 ? 7.281 4.583 -3.405 1.00 97.75 96 ASN A C 1
ATOM 789 O O . ASN A 1 96 ? 6.677 4.118 -2.438 1.00 97.75 96 ASN A O 1
ATOM 793 N N . ALA A 1 97 ? 7.778 5.824 -3.402 1.00 97.75 97 ALA A N 1
ATOM 794 C CA . ALA A 1 97 ? 7.550 6.764 -2.307 1.00 97.75 97 ALA A CA 1
ATOM 795 C C . ALA A 1 97 ? 6.064 7.151 -2.190 1.00 97.75 97 ALA A C 1
ATOM 797 O O . ALA A 1 97 ? 5.520 7.161 -1.086 1.00 97.75 97 ALA A O 1
ATOM 798 N N . GLU A 1 98 ? 5.373 7.379 -3.309 1.00 96.94 98 GLU A N 1
ATOM 799 C CA . GLU A 1 98 ? 3.921 7.616 -3.322 1.00 96.94 98 GLU A CA 1
ATOM 800 C C . GLU A 1 98 ? 3.140 6.413 -2.769 1.00 96.94 98 GLU A C 1
ATOM 802 O O . GLU A 1 98 ? 2.244 6.574 -1.936 1.00 96.94 98 GLU A O 1
ATOM 807 N N . LEU A 1 99 ? 3.510 5.192 -3.173 1.00 96.62 99 LEU A N 1
ATOM 808 C CA . LEU A 1 99 ? 2.904 3.956 -2.664 1.00 96.62 99 LEU A CA 1
ATOM 809 C C . LEU A 1 99 ? 3.150 3.770 -1.160 1.00 96.62 99 LEU A C 1
ATOM 811 O O . LEU A 1 99 ? 2.252 3.342 -0.431 1.00 96.62 99 LEU A O 1
ATOM 815 N N . GLU A 1 100 ? 4.342 4.122 -0.679 1.00 96.88 100 GLU A N 1
ATOM 816 C CA . GLU A 1 100 ? 4.693 4.101 0.743 1.00 96.88 100 GLU A CA 1
ATOM 817 C C . GLU A 1 100 ? 3.815 5.072 1.546 1.00 96.88 100 GLU A C 1
ATOM 819 O O . GLU A 1 100 ? 3.245 4.688 2.574 1.00 96.88 100 GLU A O 1
ATOM 824 N N . VAL A 1 101 ? 3.639 6.301 1.049 1.00 96.81 101 VAL A N 1
ATOM 825 C CA . VAL A 1 101 ? 2.751 7.307 1.650 1.00 96.81 101 VAL A CA 1
ATOM 826 C C . VAL A 1 101 ? 1.303 6.814 1.661 1.00 96.81 101 VAL A C 1
ATOM 828 O O . VAL A 1 101 ? 0.659 6.830 2.711 1.00 96.81 101 VAL A O 1
ATOM 831 N N . ALA A 1 102 ? 0.794 6.298 0.538 1.00 94.81 102 ALA A N 1
ATOM 832 C CA . ALA A 1 102 ? -0.567 5.767 0.442 1.00 94.81 102 ALA A CA 1
ATOM 833 C C . ALA A 1 102 ? -0.806 4.608 1.426 1.00 94.81 102 ALA A C 1
ATOM 835 O O . ALA A 1 102 ? -1.826 4.569 2.123 1.00 94.81 102 ALA A O 1
ATOM 836 N N . LYS A 1 103 ? 0.159 3.689 1.538 1.00 95.50 103 LYS A N 1
ATOM 837 C CA . LYS A 1 103 ? 0.141 2.583 2.503 1.00 95.50 103 LYS A CA 1
ATOM 838 C C . LYS A 1 103 ? 0.104 3.094 3.943 1.00 95.50 103 LYS A C 1
ATOM 840 O O . LYS A 1 103 ? -0.705 2.612 4.737 1.00 95.50 103 LYS A O 1
ATOM 845 N N . ASN A 1 104 ? 0.953 4.059 4.288 1.00 94.62 104 ASN A N 1
ATOM 846 C CA . ASN A 1 104 ? 1.020 4.607 5.644 1.00 94.62 104 ASN A CA 1
ATOM 847 C C . ASN A 1 104 ? -0.274 5.346 6.008 1.00 94.62 104 ASN A C 1
ATOM 849 O O . ASN A 1 104 ? -0.863 5.060 7.050 1.00 94.62 104 ASN A O 1
ATOM 853 N N . ASN A 1 105 ? -0.799 6.170 5.100 1.00 93.81 105 ASN A N 1
ATOM 854 C CA . ASN A 1 105 ? -2.096 6.830 5.263 1.00 93.81 105 ASN A CA 1
ATOM 855 C C . ASN A 1 105 ? -3.231 5.818 5.451 1.00 93.81 105 ASN A C 1
ATOM 857 O O . ASN A 1 105 ? -4.107 6.002 6.297 1.00 93.81 105 ASN A O 1
ATOM 861 N N . ARG A 1 106 ? -3.214 4.710 4.700 1.00 92.44 106 ARG A N 1
ATOM 862 C CA . ARG A 1 106 ? -4.201 3.640 4.868 1.00 92.44 106 ARG A CA 1
ATOM 863 C C . ARG A 1 106 ? -4.102 2.978 6.239 1.00 92.44 106 ARG A C 1
ATOM 865 O O . ARG A 1 106 ? -5.134 2.731 6.856 1.00 92.44 106 ARG A O 1
ATOM 872 N N . LEU A 1 107 ? -2.893 2.686 6.715 1.00 91.38 107 LEU A N 1
ATOM 873 C CA . LEU A 1 107 ? -2.677 2.084 8.032 1.00 9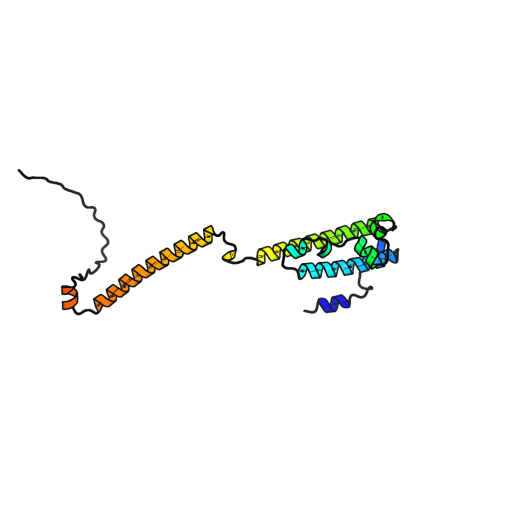1.38 107 LEU A CA 1
ATOM 874 C C . LEU A 1 107 ? -3.122 3.004 9.171 1.00 91.38 107 LEU A C 1
ATOM 876 O O . LEU A 1 107 ? -3.720 2.505 10.123 1.00 91.38 107 LEU A O 1
ATOM 880 N N . LEU A 1 108 ? -2.883 4.312 9.050 1.00 90.12 108 LEU A N 1
ATOM 881 C CA . LEU A 1 108 ? -3.363 5.316 10.001 1.00 90.12 108 LEU A CA 1
ATOM 882 C C . LEU A 1 108 ? -4.893 5.351 10.034 1.00 90.12 108 LEU A C 1
ATOM 884 O O . LEU A 1 108 ? -5.473 5.108 11.088 1.00 90.12 108 LEU A O 1
ATOM 888 N N . LYS A 1 109 ? -5.552 5.476 8.874 1.00 87.62 109 LYS A N 1
ATOM 889 C CA . LYS A 1 109 ? -7.025 5.431 8.779 1.00 87.62 109 LYS A CA 1
ATOM 890 C C . LYS A 1 109 ? -7.611 4.141 9.347 1.00 87.62 109 LYS A C 1
ATOM 892 O O . LYS A 1 109 ? -8.642 4.146 10.006 1.00 87.62 109 LYS A O 1
ATOM 897 N N . VAL A 1 110 ? -6.966 3.002 9.091 1.00 85.50 110 VAL A N 1
ATOM 898 C CA . VAL A 1 110 ? -7.379 1.713 9.662 1.00 85.50 110 VAL A CA 1
ATOM 899 C C . VAL A 1 110 ? -7.205 1.696 11.178 1.00 85.50 110 VAL A C 1
ATOM 901 O O . VAL A 1 110 ? -8.023 1.079 11.851 1.00 85.50 110 VAL A O 1
ATOM 904 N N . ALA A 1 111 ? -6.149 2.309 11.717 1.00 82.69 111 ALA A N 1
ATOM 905 C CA . ALA A 1 111 ? -5.916 2.391 13.155 1.00 82.69 111 ALA A CA 1
ATOM 906 C C . ALA A 1 111 ? -6.943 3.305 13.842 1.00 82.69 111 ALA A C 1
ATOM 908 O O . ALA A 1 111 ? -7.512 2.897 14.852 1.00 82.69 111 ALA A O 1
ATOM 909 N N . GLU A 1 112 ? -7.241 4.463 13.251 1.00 80.62 112 GLU A N 1
ATOM 910 C CA . GLU A 1 112 ? -8.280 5.401 13.699 1.00 80.62 112 GLU A CA 1
ATOM 911 C C . GLU A 1 112 ? -9.668 4.746 13.668 1.00 80.62 112 GLU A C 1
ATOM 913 O O . GLU A 1 112 ? -10.367 4.696 14.679 1.00 80.62 112 GLU A O 1
ATOM 918 N N . ASN A 1 113 ? -10.030 4.121 12.543 1.00 69.50 113 ASN A N 1
ATOM 919 C CA . ASN A 1 113 ? -11.313 3.428 12.385 1.00 69.50 113 ASN A CA 1
ATOM 920 C C . ASN A 1 113 ? -11.398 2.127 13.197 1.00 69.50 113 ASN A C 1
ATOM 922 O O . ASN A 1 113 ? -12.486 1.612 13.443 1.00 69.50 113 ASN A O 1
ATOM 926 N N . ARG A 1 114 ? -10.258 1.582 13.643 1.00 61.03 114 ARG A N 1
ATOM 927 C CA . ARG A 1 114 ? -10.201 0.500 14.637 1.00 61.03 114 ARG A CA 1
ATOM 928 C C . ARG A 1 114 ? -10.447 0.987 16.059 1.00 61.03 114 ARG A C 1
ATOM 930 O O . ARG A 1 114 ? -10.223 0.193 16.975 1.00 61.03 114 ARG A O 1
ATOM 937 N N . GLY A 1 115 ? -10.941 2.215 16.240 1.00 56.38 115 GLY A N 1
ATOM 938 C CA . GLY A 1 115 ? -11.648 2.676 17.431 1.00 56.38 115 GLY A CA 1
ATOM 939 C C . GLY A 1 115 ? -12.678 1.638 17.873 1.00 56.38 115 GLY A C 1
ATOM 940 O O . GLY A 1 115 ? -13.840 1.642 17.488 1.00 56.38 115 GLY A O 1
ATOM 941 N N . ARG A 1 116 ? -12.209 0.686 18.671 1.00 54.50 116 ARG A N 1
ATOM 942 C CA . ARG A 1 116 ? -12.868 -0.568 19.045 1.00 54.50 116 ARG A CA 1
ATOM 943 C C . ARG A 1 116 ? -13.906 -0.349 20.149 1.00 54.50 116 ARG A C 1
ATOM 945 O O . ARG A 1 116 ? -14.180 -1.265 20.923 1.00 54.50 116 ARG A O 1
ATOM 952 N N . GLY A 1 117 ? -14.422 0.875 20.277 1.00 61.34 117 GLY A N 1
ATOM 953 C CA . GLY A 1 117 ? -15.144 1.327 21.462 1.00 61.34 117 GLY A CA 1
ATOM 954 C C . GLY A 1 117 ? -14.442 0.864 22.747 1.00 61.34 117 GLY A C 1
ATOM 955 O O . GLY A 1 117 ? -13.214 0.894 22.846 1.00 61.34 117 GLY A O 1
ATOM 956 N N . ARG A 1 118 ? -15.223 0.328 23.691 1.00 49.44 118 ARG A N 1
ATOM 957 C CA . ARG A 1 118 ? -14.768 -0.212 24.988 1.00 49.44 118 ARG A CA 1
ATOM 958 C C . ARG A 1 118 ? -13.647 -1.266 24.893 1.00 49.44 118 ARG A C 1
ATOM 960 O O . ARG A 1 118 ? -12.913 -1.445 25.850 1.00 49.44 118 ARG A O 1
ATOM 967 N N . ILE A 1 119 ? -13.454 -1.944 23.759 1.00 56.19 119 ILE A N 1
ATOM 968 C CA . ILE A 1 119 ? -12.445 -3.015 23.608 1.00 56.19 119 ILE A CA 1
ATOM 969 C C . ILE A 1 119 ? -11.014 -2.446 23.458 1.00 56.19 119 ILE A C 1
ATOM 971 O O . ILE A 1 119 ? -10.037 -3.180 23.589 1.00 56.19 119 ILE A O 1
ATOM 975 N N . ALA A 1 120 ? -10.865 -1.143 23.184 1.00 56.06 120 ALA A N 1
ATOM 976 C CA . ALA A 1 120 ? -9.561 -0.473 23.158 1.00 56.06 120 ALA A CA 1
ATOM 977 C C . ALA A 1 120 ? -9.093 0.017 24.542 1.00 56.06 120 ALA A C 1
ATOM 979 O O . ALA A 1 120 ? -7.924 0.376 24.694 1.00 56.06 120 ALA A O 1
ATOM 980 N N . GLU A 1 121 ? -9.973 0.036 25.549 1.00 58.38 121 GLU A N 1
ATOM 981 C CA . GLU A 1 121 ? -9.587 0.394 26.913 1.00 58.38 121 GLU A CA 1
ATOM 982 C C . GLU A 1 121 ? -8.726 -0.727 27.520 1.00 58.38 121 GLU A C 1
ATOM 984 O O . GLU A 1 121 ? -8.994 -1.919 27.346 1.00 58.38 121 GLU A O 1
ATOM 989 N N . LYS A 1 122 ? -7.654 -0.353 28.233 1.00 63.97 122 LYS A N 1
ATOM 990 C CA . LYS A 1 122 ? -6.829 -1.319 28.973 1.00 63.97 122 LYS A CA 1
ATOM 991 C C . LYS A 1 122 ? -7.730 -2.100 29.934 1.00 63.97 122 LYS A C 1
ATOM 993 O O . LYS A 1 122 ? -8.616 -1.514 30.552 1.00 63.97 122 LYS A O 1
ATOM 998 N N . LYS A 1 123 ? -7.461 -3.400 30.110 1.00 71.69 123 LYS A N 1
ATOM 999 C CA . LYS A 1 123 ? -8.207 -4.299 31.016 1.00 71.69 123 LYS A CA 1
ATOM 1000 C C . LYS A 1 123 ? -8.497 -3.653 32.377 1.00 71.69 123 LYS A C 1
ATOM 1002 O O . LYS A 1 123 ? -9.593 -3.799 32.897 1.00 71.69 123 LYS A O 1
ATOM 1007 N N . GLU A 1 124 ? -7.538 -2.911 32.920 1.00 69.06 124 GLU A N 1
ATOM 1008 C CA . GLU A 1 124 ? -7.661 -2.215 34.205 1.00 69.06 124 GLU A CA 1
ATOM 1009 C C . GLU A 1 124 ? -8.777 -1.162 34.233 1.00 69.06 124 GLU A C 1
ATOM 1011 O O . GLU A 1 124 ? -9.521 -1.094 35.208 1.00 69.06 124 GLU A O 1
ATOM 1016 N N . VAL A 1 125 ? -8.944 -0.395 33.153 1.00 75.31 125 VAL A N 1
ATOM 1017 C CA . VAL A 1 125 ? -10.001 0.622 33.026 1.00 75.31 125 VAL A CA 1
ATOM 1018 C C . VAL A 1 125 ? -11.373 -0.042 32.905 1.00 75.31 125 VAL A C 1
ATOM 1020 O O . VAL A 1 125 ? -12.344 0.412 33.503 1.00 75.31 125 VAL A O 1
ATOM 1023 N N . LEU A 1 126 ? -11.454 -1.169 32.195 1.00 76.94 126 LEU A N 1
ATOM 1024 C CA . LEU A 1 126 ? -12.695 -1.939 32.096 1.00 76.94 126 LEU A CA 1
ATOM 1025 C C . LEU A 1 126 ? -13.095 -2.548 33.443 1.00 76.94 126 LEU A C 1
ATOM 1027 O O . LEU A 1 126 ? -14.259 -2.475 33.827 1.00 76.94 126 LEU A O 1
ATOM 1031 N N . VAL A 1 127 ? -12.134 -3.101 34.187 1.00 83.00 127 VAL A N 1
ATOM 1032 C CA . VAL A 1 127 ? -12.382 -3.700 35.507 1.00 83.00 127 VAL A CA 1
ATOM 1033 C C . VAL A 1 127 ? -12.809 -2.646 36.532 1.00 83.00 127 VAL A C 1
ATOM 1035 O O . VAL A 1 127 ? -13.748 -2.888 37.290 1.00 83.00 127 VAL A O 1
ATOM 1038 N N . SER A 1 128 ? -12.175 -1.468 36.559 1.00 82.06 128 SER A N 1
ATOM 1039 C CA . SER A 1 128 ? -12.567 -0.394 37.485 1.00 82.06 128 SER A CA 1
ATOM 1040 C C . SER A 1 128 ? -13.968 0.145 37.179 1.00 82.06 128 SER A C 1
ATOM 1042 O O . SER A 1 128 ? -14.762 0.404 38.088 1.00 82.06 128 SER A O 1
ATOM 1044 N N . ARG A 1 129 ? -14.322 0.240 35.895 1.00 81.00 129 ARG A N 1
ATOM 1045 C CA . ARG A 1 129 ? -15.655 0.661 35.463 1.00 81.00 129 ARG A CA 1
ATOM 1046 C C . ARG A 1 129 ? -16.729 -0.373 35.801 1.00 81.00 129 ARG A C 1
ATOM 1048 O O . ARG A 1 129 ? -17.795 0.005 36.271 1.00 81.00 129 ARG A O 1
ATOM 1055 N N . VAL A 1 130 ? -16.452 -1.667 35.630 1.00 87.38 130 VAL A N 1
ATOM 1056 C CA . VAL A 1 130 ? -17.369 -2.741 36.059 1.00 87.38 130 VAL A CA 1
ATOM 1057 C C . VAL A 1 130 ? -17.628 -2.650 37.561 1.00 87.38 130 VAL A C 1
ATOM 1059 O O . VAL A 1 130 ? -18.782 -2.542 37.958 1.00 87.38 130 VAL A O 1
ATOM 1062 N N . ARG A 1 131 ? -16.575 -2.543 38.381 1.00 86.75 131 ARG A N 1
ATOM 1063 C CA . ARG A 1 131 ? -16.706 -2.416 39.845 1.00 86.75 131 ARG A CA 1
ATOM 1064 C C . ARG A 1 131 ? -17.528 -1.201 40.274 1.00 86.75 131 ARG A C 1
ATOM 1066 O O . ARG A 1 131 ? -18.379 -1.309 41.148 1.00 86.75 131 ARG A O 1
ATOM 1073 N N . THR A 1 132 ? -17.294 -0.046 39.654 1.00 88.00 132 THR A N 1
ATOM 1074 C CA . THR A 1 132 ? -18.073 1.170 39.949 1.00 88.00 132 THR A CA 1
ATOM 1075 C C . THR A 1 132 ? -19.526 1.048 39.494 1.00 88.00 132 THR A C 1
ATOM 1077 O O . THR A 1 132 ? -20.418 1.572 40.155 1.00 88.00 132 THR A O 1
ATOM 1080 N N . THR A 1 133 ? -19.792 0.333 38.400 1.00 89.19 133 THR A N 1
ATOM 1081 C CA . THR A 1 133 ? -21.165 0.081 37.938 1.00 89.19 133 THR A CA 1
ATOM 1082 C C . THR A 1 133 ? -21.889 -0.883 38.880 1.00 89.19 133 THR A C 1
ATOM 1084 O O . THR A 1 133 ? -23.028 -0.619 39.244 1.00 89.19 133 THR A O 1
ATOM 1087 N N . GLU A 1 134 ? -21.218 -1.944 39.335 1.00 91.38 134 GLU A N 1
ATOM 1088 C CA . GLU A 1 134 ? -21.745 -2.890 40.329 1.00 91.38 134 GLU A CA 1
ATOM 1089 C C . GLU A 1 134 ? -22.040 -2.209 41.672 1.00 91.38 134 GLU A C 1
ATOM 1091 O O . GLU A 1 134 ? -23.085 -2.457 42.267 1.00 91.38 134 GLU A O 1
ATOM 1096 N N . GLN A 1 135 ? -21.167 -1.306 42.134 1.00 89.81 135 GLN A N 1
ATOM 1097 C CA . GLN A 1 135 ? -21.420 -0.521 43.347 1.00 89.81 135 GLN A CA 1
ATOM 1098 C C . GLN A 1 135 ? -22.664 0.357 43.212 1.00 89.81 135 GLN A C 1
ATOM 1100 O O . GLN A 1 135 ? -23.527 0.322 44.086 1.00 89.81 135 GLN A O 1
ATOM 1105 N N . ARG A 1 136 ? -22.797 1.087 42.099 1.00 89.25 136 ARG A N 1
ATOM 1106 C CA . ARG A 1 136 ? -23.974 1.934 41.853 1.00 89.25 136 ARG A CA 1
ATOM 1107 C C . ARG A 1 136 ? -25.257 1.115 41.726 1.00 89.25 136 ARG A C 1
ATOM 1109 O O . ARG A 1 136 ? -26.298 1.560 42.196 1.00 89.25 136 ARG A O 1
ATOM 1116 N N . LEU A 1 137 ? -25.179 -0.074 41.124 1.00 91.50 137 LEU A N 1
ATOM 1117 C CA . LEU A 1 137 ? -26.307 -1.002 41.047 1.00 91.50 137 LEU A CA 1
ATOM 1118 C C . LEU A 1 137 ? -26.742 -1.430 42.452 1.00 91.50 137 LEU A C 1
ATOM 1120 O O . LEU A 1 137 ? -27.914 -1.319 42.790 1.00 91.50 137 LEU A O 1
ATOM 1124 N N . LYS A 1 138 ? -25.786 -1.830 43.296 1.00 89.88 138 LYS A N 1
ATOM 1125 C CA . LYS A 1 138 ? -26.054 -2.265 44.670 1.00 89.88 138 LYS A CA 1
ATOM 1126 C C . LYS A 1 138 ? -26.628 -1.143 45.540 1.00 89.88 138 LYS A C 1
ATOM 1128 O O . LYS A 1 138 ? -27.526 -1.381 46.344 1.00 89.88 138 LYS A O 1
ATOM 1133 N N . GLU A 1 139 ? -26.140 0.085 45.373 1.00 88.75 139 GLU A N 1
ATOM 1134 C CA . GLU A 1 139 ? -26.713 1.269 46.024 1.00 88.75 139 GLU A CA 1
ATOM 1135 C C . GLU A 1 139 ? -28.167 1.486 45.586 1.00 88.75 139 GLU A C 1
ATOM 1137 O O . GLU A 1 139 ? -29.047 1.616 46.437 1.00 88.75 139 GLU A O 1
ATOM 1142 N N . GLN A 1 140 ? -28.448 1.444 44.280 1.00 88.19 140 GLN A N 1
ATOM 1143 C CA . GLN A 1 140 ? -29.812 1.586 43.760 1.00 88.19 140 GLN A CA 1
ATOM 1144 C C . GLN A 1 140 ? -30.741 0.461 44.223 1.00 88.19 140 GLN A C 1
ATOM 1146 O O . GLN A 1 140 ? -31.884 0.733 44.581 1.00 88.19 140 GLN A O 1
ATOM 1151 N N . GLU A 1 141 ? -30.259 -0.780 44.273 1.00 88.62 141 GLU A N 1
ATOM 1152 C CA . GLU A 1 141 ? -31.012 -1.915 44.810 1.00 88.62 141 GLU A CA 1
ATOM 1153 C C . GLU A 1 141 ? -31.349 -1.713 46.287 1.00 88.62 141 GLU A C 1
ATOM 1155 O O . GLU A 1 141 ? -32.478 -1.983 46.687 1.00 88.62 141 GLU A O 1
ATOM 1160 N N . SER A 1 142 ? -30.416 -1.190 47.089 1.00 86.69 142 SER A N 1
ATOM 1161 C CA . SER A 1 142 ? -30.667 -0.917 48.509 1.00 86.69 142 SER A CA 1
ATOM 1162 C C . SER A 1 142 ? -31.714 0.181 48.720 1.00 86.69 142 SER A C 1
ATOM 1164 O O . SER A 1 142 ? -32.595 0.033 49.567 1.00 86.69 142 SER A O 1
ATOM 1166 N N . VAL A 1 143 ? -31.671 1.244 47.909 1.00 85.19 143 VAL A N 1
ATOM 1167 C CA . VAL A 1 143 ? -32.659 2.333 47.953 1.00 85.19 143 VAL A CA 1
ATOM 1168 C C . VAL A 1 143 ? -34.025 1.825 47.507 1.00 85.19 143 VAL A C 1
ATOM 1170 O O . VAL A 1 143 ? -35.017 2.048 48.194 1.00 85.19 143 VAL A O 1
ATOM 1173 N N . ASN A 1 144 ? -34.077 1.077 46.405 1.00 90.44 144 ASN A N 1
ATOM 1174 C CA . ASN A 1 144 ? -35.321 0.511 45.899 1.00 90.44 144 ASN A CA 1
ATOM 1175 C C . ASN A 1 144 ? -35.920 -0.510 46.882 1.00 90.44 144 ASN A C 1
ATOM 1177 O O . ASN A 1 144 ? -37.120 -0.499 47.131 1.00 90.44 144 ASN A O 1
ATOM 1181 N N . ALA A 1 145 ? -35.096 -1.357 47.504 1.00 84.88 145 ALA A N 1
ATOM 1182 C CA . ALA A 1 145 ? -35.551 -2.283 48.539 1.00 84.88 145 ALA A CA 1
ATOM 1183 C C . ALA A 1 145 ? -36.147 -1.535 49.742 1.00 84.88 145 ALA A C 1
ATOM 1185 O O . ALA A 1 145 ? -37.211 -1.918 50.229 1.00 84.88 145 ALA A O 1
ATOM 1186 N N . ALA A 1 146 ? -35.511 -0.447 50.186 1.00 82.44 146 ALA A N 1
ATOM 1187 C CA . ALA A 1 146 ? -36.037 0.392 51.260 1.00 82.44 146 ALA A CA 1
ATOM 1188 C C . ALA A 1 146 ? -37.373 1.054 50.877 1.00 82.44 146 ALA A C 1
ATOM 1190 O O . ALA A 1 146 ? -38.304 1.062 51.682 1.00 82.44 146 ALA A O 1
ATOM 1191 N N . GLU A 1 147 ? -37.504 1.555 49.645 1.00 83.00 147 GLU A N 1
ATOM 1192 C CA . GLU A 1 147 ? -38.763 2.125 49.150 1.00 83.00 147 GLU A CA 1
ATOM 1193 C C . GLU A 1 147 ? -39.877 1.080 49.043 1.00 83.00 147 GLU A C 1
ATOM 1195 O O . GLU A 1 147 ? -41.001 1.340 49.470 1.00 83.00 147 GLU A O 1
ATOM 1200 N N . VAL A 1 148 ? -39.581 -0.122 48.540 1.00 85.38 148 VAL A N 1
ATOM 1201 C CA . VAL A 1 148 ? -40.556 -1.221 48.452 1.00 85.38 148 VAL A CA 1
ATOM 1202 C C . VAL A 1 148 ? -41.032 -1.641 49.842 1.00 85.38 148 VAL A C 1
ATOM 1204 O O . VAL A 1 148 ? -42.235 -1.815 50.045 1.00 85.38 148 VAL A O 1
ATOM 1207 N N . VAL A 1 149 ? -40.120 -1.759 50.813 1.00 84.94 149 VAL A N 1
ATOM 1208 C CA . VAL A 1 149 ? -40.474 -2.055 52.210 1.00 84.94 149 VAL A CA 1
ATOM 1209 C C . VAL A 1 149 ? -41.329 -0.934 52.802 1.00 84.94 149 VAL A C 1
ATOM 1211 O O . VAL A 1 149 ? -42.337 -1.229 53.441 1.00 84.94 149 VAL A O 1
ATOM 1214 N N . ARG A 1 150 ? -41.000 0.338 52.539 1.00 80.31 150 ARG A N 1
ATOM 1215 C CA . ARG A 1 150 ? -41.804 1.485 52.993 1.00 80.31 150 ARG A CA 1
ATOM 1216 C C . ARG A 1 150 ? -43.220 1.449 52.416 1.00 80.31 150 ARG A C 1
ATOM 1218 O O . ARG A 1 150 ? -44.188 1.545 53.162 1.00 80.31 150 ARG A O 1
ATOM 1225 N N . LEU A 1 151 ? -43.354 1.248 51.106 1.00 82.31 151 LEU A N 1
ATOM 1226 C CA . LEU A 1 151 ? -44.653 1.169 50.429 1.00 82.31 151 LEU A CA 1
ATOM 1227 C C . LEU A 1 151 ? -45.479 -0.042 50.882 1.00 82.31 151 LEU A C 1
ATOM 1229 O O . LEU A 1 151 ? -46.706 0.033 50.946 1.00 82.31 151 LEU A O 1
ATOM 1233 N N . ALA A 1 152 ? -44.833 -1.168 51.195 1.00 82.06 152 ALA A N 1
ATOM 1234 C CA . ALA A 1 152 ? -45.504 -2.323 51.783 1.00 82.06 152 ALA A CA 1
ATOM 1235 C C . ALA A 1 152 ? -45.975 -2.026 53.215 1.00 82.06 152 ALA A C 1
ATOM 1237 O O . ALA A 1 152 ? -47.114 -2.342 53.561 1.00 82.06 152 ALA A O 1
ATOM 1238 N N . ALA A 1 153 ? -45.144 -1.349 54.015 1.00 78.00 153 ALA A N 1
ATOM 1239 C CA . ALA A 1 153 ? -45.495 -0.914 55.361 1.00 78.00 153 ALA A CA 1
ATOM 1240 C C . ALA A 1 153 ? -46.700 0.041 55.367 1.00 78.00 153 ALA A C 1
ATOM 1242 O O . ALA A 1 153 ? -47.628 -0.139 56.155 1.00 78.00 153 ALA A O 1
ATOM 1243 N N . GLU A 1 154 ? -46.754 0.975 54.412 1.00 79.06 154 GLU A N 1
ATOM 1244 C CA . GLU A 1 154 ? -47.880 1.894 54.184 1.00 79.06 154 GLU A CA 1
ATOM 1245 C C . GLU A 1 154 ? -49.200 1.192 53.804 1.00 79.06 154 GLU A C 1
ATOM 1247 O O . GLU A 1 154 ? -50.264 1.812 53.880 1.00 79.06 154 GLU A O 1
ATOM 1252 N N . LYS A 1 155 ? -49.174 -0.094 53.436 1.00 79.62 155 LYS A N 1
ATOM 1253 C CA . LYS A 1 155 ? -50.380 -0.889 53.142 1.00 79.62 155 LYS A CA 1
ATOM 1254 C C . LYS A 1 155 ? -50.867 -1.734 54.318 1.00 79.62 155 LYS A C 1
ATOM 1256 O O . LYS A 1 155 ? -51.991 -2.231 54.263 1.00 79.62 155 LYS A O 1
ATOM 1261 N N . PHE A 1 156 ? -50.077 -1.897 55.382 1.00 78.31 156 PHE A N 1
ATOM 1262 C CA . PHE A 1 156 ? -50.530 -2.622 56.573 1.00 78.31 156 PHE A CA 1
ATOM 1263 C C . PHE A 1 156 ? -51.547 -1.803 57.372 1.00 78.31 156 PHE A C 1
ATOM 1265 O O . PHE A 1 156 ? -51.476 -0.572 57.395 1.00 78.31 156 PHE A O 1
ATOM 1272 N N . SER A 1 157 ? -52.485 -2.483 58.038 1.00 73.69 157 SER A N 1
ATOM 1273 C CA . SER A 1 157 ? -53.434 -1.835 58.947 1.00 73.69 157 SER A CA 1
ATOM 1274 C C . SER A 1 157 ? -52.711 -1.298 60.195 1.00 73.69 157 SER A C 1
ATOM 1276 O O . SER A 1 157 ? -51.662 -1.835 60.563 1.00 73.69 157 SER A O 1
ATOM 1278 N N . PRO A 1 158 ? -53.252 -0.271 60.878 1.00 69.44 158 PRO A N 1
ATOM 1279 C CA . PRO A 1 158 ? -52.588 0.366 62.020 1.00 69.44 158 PRO A CA 1
ATOM 1280 C C . PRO A 1 158 ? -52.191 -0.622 63.126 1.00 69.44 158 PRO A C 1
ATOM 1282 O O . PRO A 1 158 ? -51.082 -0.552 63.636 1.00 69.44 158 PRO A O 1
ATOM 1285 N N . LEU A 1 159 ? -53.045 -1.610 63.414 1.00 68.06 159 LEU A N 1
ATOM 1286 C CA . LEU A 1 159 ? -52.796 -2.648 64.424 1.00 68.06 159 LEU A CA 1
ATOM 1287 C C . LEU A 1 159 ? -51.597 -3.547 64.087 1.00 68.06 159 LEU A C 1
ATOM 1289 O O . LEU A 1 159 ? -50.870 -3.972 64.978 1.00 68.06 159 LEU A O 1
ATOM 1293 N N . VAL A 1 160 ? -51.384 -3.840 62.802 1.00 70.62 160 VAL A N 1
ATOM 1294 C CA . VAL A 1 160 ? -50.258 -4.672 62.350 1.00 70.62 160 VAL A CA 1
ATOM 1295 C C . VAL A 1 160 ? -48.957 -3.866 62.344 1.00 70.62 160 VAL A C 1
ATOM 1297 O O . VAL A 1 160 ? -47.901 -4.424 62.628 1.00 70.62 160 VAL A O 1
ATOM 1300 N N . ARG A 1 161 ? -49.015 -2.554 62.078 1.00 65.00 161 ARG A N 1
ATOM 1301 C CA . ARG A 1 161 ? -47.840 -1.669 62.177 1.00 65.00 161 ARG A CA 1
ATOM 1302 C C . ARG A 1 161 ? -47.364 -1.499 63.613 1.00 65.00 161 ARG A C 1
ATOM 1304 O O . ARG A 1 161 ? -46.163 -1.575 63.846 1.00 65.00 161 ARG A O 1
ATOM 1311 N N . ASP A 1 162 ? -48.303 -1.334 64.542 1.00 66.75 162 ASP A N 1
ATOM 1312 C CA . ASP A 1 162 ? -48.026 -1.201 65.976 1.00 66.75 162 ASP A CA 1
ATOM 1313 C C . ASP A 1 162 ? -47.422 -2.498 66.539 1.00 66.75 162 ASP A C 1
ATOM 1315 O O . ASP A 1 162 ? -46.422 -2.479 67.253 1.00 66.75 162 ASP A O 1
ATOM 1319 N N . LEU A 1 163 ? -47.955 -3.652 66.115 1.00 74.88 163 LEU A N 1
ATOM 1320 C CA . LEU A 1 163 ? -47.420 -4.966 66.480 1.00 74.88 163 LEU A CA 1
ATOM 1321 C C . LEU A 1 163 ? -46.007 -5.214 65.924 1.00 74.88 163 LEU A C 1
ATOM 1323 O O . LEU A 1 163 ? -45.191 -5.856 66.581 1.00 74.88 163 LEU A O 1
ATOM 1327 N N . LEU A 1 164 ? -45.713 -4.717 64.718 1.00 74.25 164 LEU A N 1
ATOM 1328 C CA . LEU A 1 164 ? -44.389 -4.808 64.092 1.00 74.25 164 LEU A CA 1
ATOM 1329 C C . LEU A 1 164 ? -43.433 -3.684 64.526 1.00 74.25 164 LEU A C 1
ATOM 1331 O O . LEU A 1 164 ? -42.303 -3.643 64.040 1.00 74.25 164 LEU A O 1
ATOM 1335 N N . MET A 1 165 ? -43.868 -2.788 65.419 1.00 69.62 165 MET A N 1
ATOM 1336 C CA . MET A 1 165 ? -43.111 -1.619 65.881 1.00 69.62 165 MET A CA 1
ATOM 1337 C C . MET A 1 165 ? -42.533 -0.770 64.737 1.00 69.62 165 MET A C 1
ATOM 1339 O O . MET A 1 165 ? -41.413 -0.263 64.812 1.00 69.62 165 MET A O 1
ATOM 1343 N N . ILE A 1 166 ? -43.290 -0.622 63.646 1.00 68.06 166 ILE A N 1
ATOM 1344 C CA . ILE A 1 166 ? -42.917 0.266 62.541 1.00 68.06 166 ILE A CA 1
ATOM 1345 C C . ILE A 1 166 ? -43.294 1.689 62.967 1.00 68.06 166 ILE A C 1
ATOM 1347 O O . ILE A 1 166 ? -44.428 2.118 62.774 1.00 68.06 166 ILE A O 1
ATOM 1351 N N . GLU A 1 167 ? -42.359 2.406 63.594 1.00 59.62 167 GLU A N 1
ATOM 1352 C CA . GLU A 1 167 ? -42.562 3.806 63.983 1.00 59.62 167 GLU A CA 1
ATOM 1353 C C . GLU A 1 167 ? -42.785 4.683 62.740 1.00 59.62 167 GLU A C 1
ATOM 1355 O O . GLU A 1 167 ? -41.910 4.792 61.874 1.00 59.62 167 GLU A O 1
ATOM 1360 N N . ASP A 1 168 ? -43.927 5.374 62.679 1.00 52.81 168 ASP A N 1
ATOM 1361 C CA . ASP A 1 168 ? -44.180 6.459 61.727 1.00 52.81 168 ASP A CA 1
ATOM 1362 C C . ASP A 1 168 ? -43.270 7.654 62.074 1.00 52.81 168 ASP A C 1
ATOM 1364 O O . ASP A 1 168 ? -43.700 8.666 62.635 1.00 52.81 168 ASP A O 1
ATOM 1368 N N . ARG A 1 169 ? -41.975 7.568 61.748 1.00 48.94 169 ARG A N 1
ATOM 1369 C CA . ARG A 1 169 ? -41.096 8.742 61.765 1.00 48.94 169 ARG A CA 1
ATOM 1370 C C . ARG A 1 169 ? -41.533 9.685 60.652 1.00 48.94 169 ARG A C 1
ATOM 1372 O O . ARG A 1 169 ? -41.046 9.619 59.524 1.00 48.94 169 ARG A O 1
ATOM 1379 N N . ARG A 1 170 ? -42.433 10.609 60.986 1.00 44.53 170 ARG A N 1
ATOM 1380 C CA . ARG A 1 170 ? -42.599 11.850 60.231 1.00 44.53 170 ARG A CA 1
ATOM 1381 C C . ARG A 1 170 ? -41.255 12.574 60.266 1.00 44.53 170 ARG A C 1
ATOM 1383 O O . ARG A 1 170 ? -40.808 13.027 61.314 1.00 44.53 170 ARG A O 1
ATOM 1390 N N . VAL A 1 171 ? -40.572 12.600 59.128 1.00 43.28 171 VAL A N 1
ATOM 1391 C CA . VAL A 1 171 ? -39.336 13.360 58.956 1.00 43.28 171 VAL A CA 1
ATOM 1392 C C . VAL A 1 171 ? -39.717 14.838 58.956 1.00 43.28 171 VAL A C 1
ATOM 1394 O O . VAL A 1 171 ? -40.156 15.364 57.935 1.00 43.28 171 VAL A O 1
ATOM 1397 N N . ASP A 1 172 ? -39.578 15.499 60.104 1.00 41.31 172 ASP A N 1
ATOM 1398 C CA . ASP A 1 172 ? -39.642 16.955 60.169 1.00 41.31 172 ASP A CA 1
ATOM 1399 C C . ASP A 1 172 ? -38.461 17.535 59.385 1.00 41.31 172 ASP A C 1
ATOM 1401 O O . ASP A 1 172 ? -37.289 17.302 59.683 1.00 41.31 172 ASP A O 1
ATOM 1405 N N . THR A 1 173 ? -38.775 18.319 58.360 1.00 43.97 173 THR A N 1
ATOM 1406 C CA . THR A 1 173 ? -37.833 18.970 57.441 1.00 43.97 173 THR A CA 1
ATOM 1407 C C . THR A 1 173 ? -37.014 20.105 58.076 1.00 43.97 173 THR A C 1
ATOM 1409 O O . THR A 1 173 ? -36.452 20.934 57.360 1.00 43.97 173 THR A O 1
ATOM 1412 N N . SER A 1 174 ? -36.900 20.186 59.406 1.00 44.19 174 SER A N 1
ATOM 1413 C CA . SER A 1 174 ? -36.083 21.209 60.067 1.00 44.19 174 SER A CA 1
ATOM 1414 C C . SER A 1 174 ? -34.679 20.686 60.366 1.00 44.19 174 SER A C 1
ATOM 1416 O O . SER A 1 174 ? -34.385 20.151 61.434 1.00 44.19 174 SER A O 1
ATOM 1418 N N . ASN A 1 175 ? -33.791 20.884 59.400 1.00 48.09 175 ASN A N 1
ATOM 1419 C CA . ASN A 1 175 ? -32.351 20.756 59.553 1.00 48.09 175 ASN A CA 1
ATOM 1420 C C . ASN A 1 175 ? -31.846 21.678 60.688 1.00 48.09 175 ASN A C 1
ATOM 1422 O O . ASN A 1 175 ? -31.736 22.889 60.497 1.00 48.09 175 ASN A O 1
ATOM 1426 N N . LYS A 1 176 ? -31.539 21.126 61.869 1.00 37.31 176 LYS A N 1
ATOM 1427 C CA . LYS A 1 176 ? -30.695 21.777 62.887 1.00 37.31 176 LYS A CA 1
ATOM 1428 C C . LYS A 1 176 ? -29.760 20.748 63.515 1.00 37.31 176 LYS A C 1
ATOM 1430 O O . LYS A 1 176 ? -30.151 19.955 64.363 1.00 37.31 176 LYS A O 1
ATOM 1435 N N . VAL A 1 177 ? -28.502 20.793 63.087 1.00 43.59 177 VAL A N 1
ATOM 1436 C CA . VAL A 1 177 ? -27.377 20.129 63.751 1.00 43.59 177 VAL A CA 1
ATOM 1437 C C . VAL A 1 177 ? -27.158 20.808 65.105 1.00 43.59 177 VAL A C 1
ATOM 1439 O O . VAL A 1 177 ? -26.903 22.010 65.151 1.00 43.59 177 VAL A O 1
ATOM 1442 N N . VAL A 1 178 ? -27.228 20.051 66.201 1.00 35.81 178 VAL A N 1
ATOM 1443 C CA . VAL A 1 178 ? -26.756 20.491 67.524 1.00 35.81 178 VAL A CA 1
ATOM 1444 C C . VAL A 1 178 ? -25.747 19.459 68.036 1.00 35.81 178 VAL A C 1
ATOM 1446 O O . VAL A 1 178 ? -26.067 18.269 68.054 1.00 35.81 178 VAL A O 1
ATOM 1449 N N . PRO A 1 179 ? -24.526 19.862 68.435 1.00 39.06 179 PRO A N 1
ATOM 1450 C CA . PRO A 1 179 ? -23.535 18.938 68.967 1.00 39.06 179 PRO A 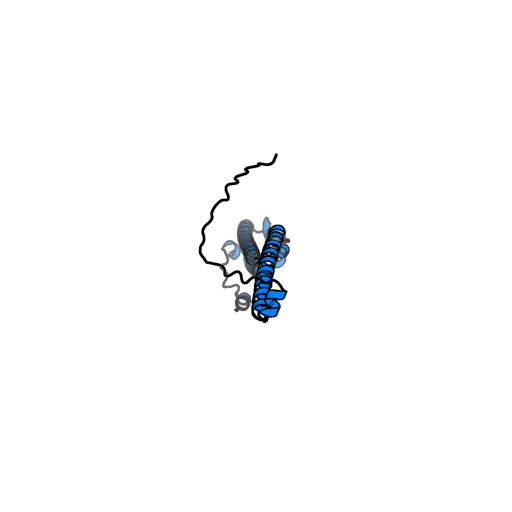CA 1
ATOM 1451 C C . PRO A 1 179 ? -23.829 18.624 70.441 1.00 39.06 179 PRO A C 1
ATOM 1453 O O . PRO A 1 179 ? -24.043 19.526 71.252 1.00 39.06 179 PRO A O 1
ATOM 1456 N N . LEU A 1 180 ? -23.796 17.340 70.802 1.00 38.19 180 LEU A N 1
ATOM 1457 C CA . LEU A 1 180 ? -23.907 16.885 72.189 1.00 38.19 180 LEU A CA 1
ATOM 1458 C C . LEU A 1 180 ? -22.615 17.209 72.959 1.00 38.19 180 LEU A C 1
ATOM 1460 O O . LEU A 1 180 ? -21.587 16.553 72.781 1.00 38.19 180 LEU A O 1
ATOM 1464 N N . ARG A 1 181 ? -22.679 18.206 73.852 1.00 37.00 181 ARG A N 1
ATOM 1465 C CA . ARG A 1 181 ? -21.752 18.332 74.988 1.00 37.00 181 ARG A CA 1
ATOM 1466 C C . ARG A 1 181 ? -21.997 17.156 75.941 1.00 37.00 181 ARG A C 1
ATOM 1468 O O . ARG A 1 181 ? -23.103 17.007 76.449 1.00 37.00 181 ARG A O 1
ATOM 1475 N N . ARG A 1 182 ? -20.963 16.354 76.215 1.00 37.59 182 ARG A N 1
ATOM 1476 C CA . ARG A 1 182 ? -20.935 15.443 77.372 1.00 37.59 182 ARG A CA 1
ATOM 1477 C C . ARG A 1 182 ? -20.775 16.276 78.644 1.00 37.59 182 ARG A C 1
ATOM 1479 O O . ARG A 1 182 ? -19.731 16.894 78.828 1.00 37.59 182 ARG A O 1
ATOM 1486 N N . VAL A 1 183 ? -21.779 16.251 79.512 1.00 41.00 183 VAL A N 1
ATOM 1487 C CA . VAL A 1 183 ? -21.607 16.479 80.950 1.00 41.00 183 VAL A CA 1
ATOM 1488 C C . VAL A 1 183 ? -21.558 15.086 81.567 1.00 41.00 183 VAL A C 1
ATOM 1490 O O . VAL A 1 183 ? -22.520 14.334 81.456 1.00 41.00 183 VAL A O 1
ATOM 1493 N N . ILE A 1 184 ? -20.403 14.708 82.109 1.00 41.81 184 ILE A N 1
ATOM 1494 C CA . ILE A 1 184 ? -20.285 13.561 83.009 1.00 41.81 184 ILE A CA 1
ATOM 1495 C C . ILE A 1 184 ? -20.205 14.181 84.400 1.00 41.81 184 ILE A C 1
ATOM 1497 O O . ILE A 1 184 ? -19.158 14.700 84.776 1.00 41.81 184 ILE A O 1
ATOM 1501 N N . GLU A 1 185 ? -21.322 14.179 85.118 1.00 40.00 185 GLU A N 1
ATOM 1502 C CA . GLU A 1 185 ? -21.325 14.263 86.575 1.00 40.00 185 GLU A CA 1
ATOM 1503 C C . GLU A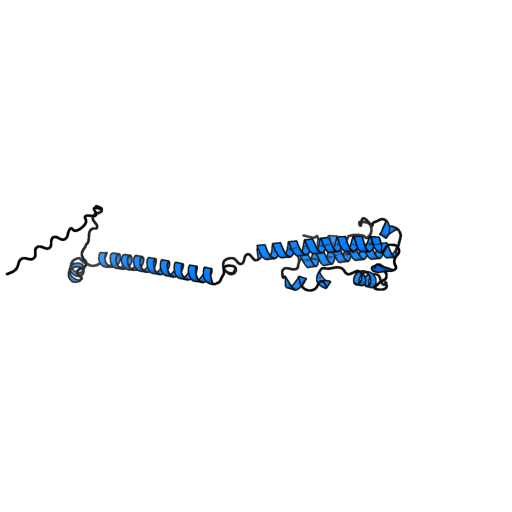 1 185 ? -21.467 12.829 87.079 1.00 40.00 185 GLU A C 1
ATOM 1505 O O . GLU A 1 185 ? -22.495 12.183 86.895 1.00 40.00 185 GLU A O 1
ATOM 1510 N N . SER A 1 186 ? -20.376 12.305 87.627 1.00 42.62 186 SER A N 1
ATOM 1511 C CA . SER A 1 186 ? -20.348 11.085 88.421 1.00 42.62 186 SER A CA 1
ATOM 1512 C C . SER A 1 186 ? -20.451 11.492 89.888 1.00 42.62 186 SER A C 1
ATOM 1514 O O . SER A 1 186 ? -19.454 11.912 90.473 1.00 42.62 186 SER A O 1
ATOM 1516 N N . ASN A 1 187 ? -21.652 11.383 90.446 1.00 41.12 187 ASN A N 1
ATOM 1517 C CA . ASN A 1 187 ? -21.864 11.180 91.873 1.00 41.12 187 ASN A CA 1
ATOM 1518 C C . ASN A 1 187 ? -22.329 9.735 92.026 1.00 41.12 187 ASN A C 1
ATOM 1520 O O . ASN A 1 187 ? -23.290 9.366 91.362 1.00 41.12 187 ASN A O 1
ATOM 1524 N N . ASP A 1 188 ? -21.617 8.952 92.830 1.00 47.69 188 ASP A N 1
ATOM 1525 C CA . ASP A 1 188 ? -22.211 8.067 93.832 1.00 47.69 188 ASP A CA 1
ATOM 1526 C C . ASP A 1 188 ? -21.101 7.597 94.793 1.00 47.69 188 ASP A C 1
ATOM 1528 O O . ASP A 1 188 ? -20.048 7.127 94.360 1.00 47.69 188 ASP A O 1
ATOM 1532 N N . GLU A 1 189 ? -21.370 7.896 96.068 1.00 41.16 189 GLU A N 1
ATOM 1533 C CA . GLU A 1 189 ? -21.007 7.272 97.361 1.00 41.16 189 GLU A CA 1
ATOM 1534 C C . GLU A 1 189 ? -19.740 6.407 97.508 1.00 41.16 189 GLU A C 1
ATOM 1536 O O . GLU A 1 189 ? -19.615 5.336 96.873 1.00 41.16 189 GLU A O 1
#

Organism: NCBI:txid314285

Foldseek 3Di:
DVPVVVLVVPDLVPDPQDPLLVVDVLSSQLVVLLVNVLVQLLVQLQPDLDPVCPVDCVSRADQQQVSQVVSVHHSCCLCPPDPSNVVSVVVSVVSRVVSVVSNVVSNVVSVVVVPVPPVPDDPVVVVVVVVVVVVVVVVVVVVVVVVVVVVVLVPDDPVVCVVVVVDPPPPDPDDDDDDDDDDDDDDDD

Radius of gyration: 39.87 Å; chains: 1; bounding box: 76×31×125 Å